Protein 6S6C (pdb70)

Sequence (240 aa):
AGYDLLGDGRPETLWLGIGTLLMLIGTFYFLVRGWGVTDKDAREYYAVTILVPGIASSAAYLSSMFFGIGLTEVTVGGEMMLDDIIYYYARRRRYADDWLFTTPLLLLDLALLAKVDRVTIGTLVVGVDALMIVVTGLIGALSHTAIARYSWWLFSTIICMIIVVLYFLLATSSLRSSAAKERGPEVASSTFNTTLTALLVLLVLWTAYPILWIIIGTEGAGVVGLGIEETLLFMVLDVVTAKKVGFFGFILLRSSRAILGDTEAPE

Solvent-accessible surface area: 10658 Å² total

Secondary structure (DSSP, 8-state):
----TTSSS-TTHHHHHHHHHHHHHHHHHHHHHHHT---HHHHHHHHHHHHHHHHHHHHHHHHHHTTTEEEEEETTEEEEEEHHHHHHHHHHHHHHHHHHHHHHT--HHHHHHHHHHHHHHHHHHHHHHT-SSHHHHHHHHHHHHHHHHHHHHHIIIIIHHHHHTT-HHHHHHHHHHHHHHHHHHHHHHHHHHHSTTTT--S-HHHHHHHHHHHHHIIIIIHHHHHHTSGGGGS------

Foldseek 3Di:
DACPVVPPPDRQLRLLVVLLVLLVVLLVVLVVVLVPDDQPLLNVLSVLQSVLSVLVNVLSVCVSVPHQWAWAAAPPDTFIDRVSLLVSQLRNVLSLLLSLCQLLQDALVLSCLLNVLSNLLSVLQVVLQRDHYQVSNVVSLVVSVVSVVVNLVCLVPVSLVSNVVQDDLSNVLSVVLSVLCVPLVNVVSVLCQCPDSHPNVHYPNVSSNVVSVSSSCNRSVSSVSSSVGPSSSDDGDRND

B-factor: mean 18.41, std 9.53, range [9.75, 64.66]

Structure (mmCIF, N/CA/C/O backbone):
data_6S6C
#
_entry.id   6S6C
#
_cell.length_a   44.669
_cell.length_b   47.357
_cell.length_c   104.193
_cell.angle_alpha   90.000
_cell.angle_beta   90.000
_cell.angle_gamma   90.000
#
_symmetry.space_group_name_H-M   'P 21 21 21'
#
loop_
_entity.id
_entity.type
_entity.pdbx_description
1 polymer Archaerhodopsin-3
2 non-polymer RETINAL
3 non-polymer HEXADECANE
4 non-polymer DODECANE
5 non-polymer nonane
6 non-polymer 'CALCIUM ION'
7 non-polymer 'SODIUM ION'
8 non-polymer 'CHLORIDE ION'
9 water water
#
loop_
_atom_site.group_PDB
_atom_site.id
_atom_site.type_symbol
_atom_site.label_atom_id
_atom_site.label_alt_id
_atom_site.label_comp_id
_atom_site.label_asym_id
_atom_site.label_entity_id
_atom_site.label_seq_id
_atom_site.pdbx_PDB_ins_code
_atom_site.Cartn_x
_atom_site.Cartn_y
_atom_site.Cartn_z
_atom_site.occupancy
_atom_site.B_iso_or_equiv
_atom_site.auth_seq_id
_atom_site.auth_comp_id
_atom_site.auth_asym_id
_atom_site.auth_atom_id
_atom_site.pdbx_PDB_model_num
ATOM 14 N N . ALA A 1 2 ? 5.583 -9.585 -9.485 1.00 15.51 8 ALA A N 1
ATOM 15 C CA . ALA A 1 2 ? 6.560 -10.511 -10.023 1.00 15.37 8 ALA A CA 1
ATOM 16 C C . ALA A 1 2 ? 7.567 -9.739 -10.872 1.00 14.01 8 ALA A C 1
ATOM 17 O O . ALA A 1 2 ? 7.191 -9.028 -11.797 1.00 15.44 8 ALA A O 1
ATOM 24 N N . GLY A 1 3 ? 8.851 -9.932 -10.584 1.00 12.91 9 GLY A N 1
ATOM 25 C CA . GLY A 1 3 ? 9.916 -9.251 -11.287 1.00 13.15 9 GLY A CA 1
ATOM 26 C C . GLY A 1 3 ? 11.129 -9.117 -10.385 1.00 12.48 9 GLY A C 1
ATOM 27 O O . GLY A 1 3 ? 11.352 -9.975 -9.538 1.00 14.88 9 GLY A O 1
ATOM 31 N N . TYR A 1 4 ? 11.874 -8.025 -10.559 1.00 12.30 10 TYR A N 1
ATOM 32 C CA . TYR A 1 4 ? 13.055 -7.763 -9.761 1.00 13.00 10 TYR A CA 1
ATOM 33 C C . TYR A 1 4 ? 13.254 -6.253 -9.683 1.00 12.39 10 TYR A C 1
ATOM 34 O O . TYR A 1 4 ? 13.277 -5.574 -10.716 1.00 13.13 10 TYR A O 1
ATOM 52 N N . ASP A 1 5 ? 13.386 -5.753 -8.445 1.00 12.14 11 ASP A N 1
ATOM 53 C CA . ASP A 1 5 ? 13.470 -4.329 -8.173 1.00 12.26 11 ASP A CA 1
ATOM 54 C C . ASP A 1 5 ? 14.869 -3.811 -8.498 1.00 12.48 11 ASP A C 1
ATOM 55 O O . ASP A 1 5 ? 15.680 -3.569 -7.610 1.00 13.48 11 ASP A O 1
ATOM 64 N N . LEU A 1 6 ? 15.124 -3.596 -9.799 1.00 13.04 12 LEU A N 1
ATOM 65 C CA . LEU A 1 6 ? 16.455 -3.286 -10.305 1.00 14.88 12 LEU A CA 1
ATOM 66 C C . LEU A 1 6 ? 17.059 -2.008 -9.725 1.00 14.52 12 LEU A C 1
ATOM 67 O O . LEU A 1 6 ? 18.269 -1.959 -9.498 1.00 16.70 12 LEU A O 1
ATOM 83 N N . LEU A 1 7 ? 16.248 -0.951 -9.596 1.00 13.57 13 LEU A N 1
ATOM 84 C CA . LEU A 1 7 ? 16.754 0.342 -9.161 1.00 13.68 13 LEU A CA 1
ATOM 85 C C . LEU A 1 7 ? 16.666 0.494 -7.644 1.00 13.90 13 LEU A C 1
ATOM 86 O O . LEU A 1 7 ? 17.019 1.547 -7.126 1.00 16.48 13 LEU A O 1
ATOM 102 N N . GLY A 1 8 ? 16.194 -0.531 -6.938 1.00 13.11 14 GLY A N 1
ATOM 103 C CA . GLY A 1 8 ? 16.144 -0.452 -5.487 1.00 13.85 14 GLY A CA 1
ATOM 104 C C . GLY A 1 8 ? 15.200 0.647 -5.008 1.00 13.22 14 GLY A C 1
ATOM 105 O O . GLY A 1 8 ? 15.486 1.346 -4.029 1.00 14.76 14 GLY A O 1
ATOM 109 N N . ASP A 1 9 ? 14.038 0.748 -5.669 1.00 13.13 15 ASP A N 1
ATOM 110 C CA . ASP A 1 9 ? 13.047 1.756 -5.332 1.00 13.04 15 ASP A CA 1
ATOM 111 C C . ASP A 1 9 ? 11.656 1.146 -5.138 1.00 12.61 15 ASP A C 1
ATOM 112 O O . ASP A 1 9 ? 10.651 1.853 -5.219 1.00 14.54 15 ASP A O 1
ATOM 121 N N . GLY A 1 10 ? 11.601 -0.159 -4.841 1.00 12.25 16 GLY A N 1
ATOM 122 C CA . GLY A 1 10 ? 10.359 -0.833 -4.509 1.00 12.86 16 GLY A CA 1
ATOM 123 C C . GLY A 1 10 ? 9.482 -1.168 -5.715 1.00 11.98 16 GLY A C 1
ATOM 124 O O . GLY A 1 10 ? 8.281 -1.334 -5.548 1.00 13.87 16 GLY A O 1
ATOM 128 N N . ARG A 1 11 ? 10.082 -1.306 -6.910 1.00 11.58 17 ARG A N 1
ATOM 129 C CA . ARG A 1 11 ? 9.330 -1.556 -8.139 1.00 11.76 17 ARG A CA 1
ATOM 130 C C . ARG A 1 11 ? 9.889 -2.754 -8.902 1.00 11.84 17 ARG A C 1
ATOM 131 O O . ARG A 1 11 ? 10.719 -2.599 -9.804 1.00 12.68 17 ARG A O 1
ATOM 152 N N . PRO A 1 12 ? 9.452 -3.988 -8.583 1.00 12.01 18 PRO A N 1
ATOM 153 C CA . PRO A 1 12 ? 9.931 -5.160 -9.311 1.00 12.82 18 PRO A CA 1
ATOM 154 C C . PRO A 1 12 ? 9.641 -5.116 -10.813 1.00 11.93 18 PRO A C 1
ATOM 155 O O . PRO A 1 12 ? 10.310 -5.798 -11.587 1.00 12.49 18 PRO A O 1
ATOM 166 N N . GLU A 1 13 ? 8.644 -4.324 -11.221 1.00 11.52 19 GLU A N 1
ATOM 167 C CA . GLU A 1 13 ? 8.322 -4.242 -12.637 1.00 11.50 19 GLU A CA 1
ATOM 168 C C . GLU A 1 13 ? 9.410 -3.533 -13.445 1.00 11.19 19 GLU A C 1
ATOM 169 O O . GLU A 1 13 ? 9.377 -3.595 -14.677 1.00 11.72 19 GLU A O 1
ATOM 181 N N . THR A 1 14 ? 10.386 -2.875 -12.820 1.00 11.16 20 THR A N 1
ATOM 182 C CA . THR A 1 14 ? 11.426 -2.231 -13.608 1.00 11.48 20 THR A CA 1
ATOM 183 C C . THR A 1 14 ? 12.299 -3.239 -14.344 1.00 11.68 20 THR A C 1
ATOM 184 O O . THR A 1 14 ? 12.910 -2.873 -15.351 1.00 11.70 20 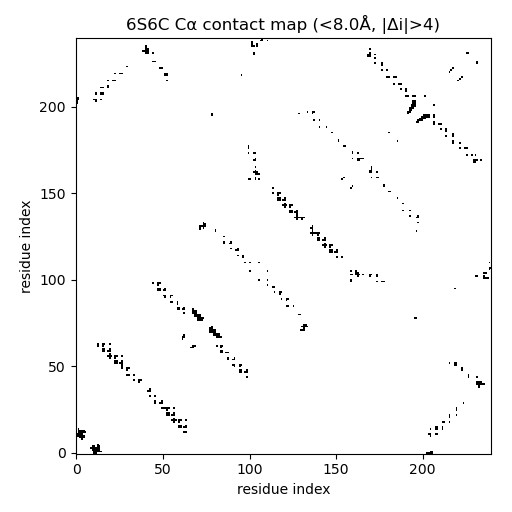THR A O 1
ATOM 195 N N . LEU A 1 15 ? 12.341 -4.497 -13.896 1.00 11.40 21 LEU A N 1
ATOM 196 C CA . LEU A 1 15 ? 13.014 -5.520 -14.688 1.00 12.06 21 LEU A CA 1
ATOM 197 C C . LEU A 1 15 ? 12.440 -5.533 -16.107 1.00 11.02 21 LEU A C 1
ATOM 198 O O . LEU A 1 15 ? 13.180 -5.543 -17.101 1.00 11.72 21 LEU A O 1
ATOM 214 N N . TRP A 1 16 ? 11.110 -5.569 -16.177 1.00 10.37 22 TRP A N 1
ATOM 215 C CA . TRP A 1 16 ? 10.427 -5.672 -17.460 1.00 10.91 22 TRP A CA 1
ATOM 216 C C . TRP A 1 16 ? 10.527 -4.359 -18.229 1.00 10.61 22 TRP A C 1
ATOM 217 O O . TRP A 1 16 ? 10.658 -4.377 -19.456 1.00 11.15 22 TRP A O 1
ATOM 238 N N . LEU A 1 17 ? 10.412 -3.225 -17.534 1.00 10.92 23 LEU A N 1
ATOM 239 C CA . LEU A 1 17 ? 10.517 -1.935 -18.199 1.00 10.82 23 LEU A CA 1
ATOM 240 C C . LEU A 1 17 ? 11.920 -1.747 -18.762 1.00 11.37 23 LEU A C 1
ATOM 241 O O . LEU A 1 17 ? 12.066 -1.154 -19.831 1.00 11.64 23 LEU A O 1
ATOM 257 N N . GLY A 1 18 ? 12.943 -2.236 -18.055 1.00 11.19 24 GLY A N 1
ATOM 258 C CA . GLY A 1 18 ? 14.313 -2.125 -18.515 1.00 11.85 24 GLY A CA 1
ATOM 259 C C . GLY A 1 18 ? 14.551 -2.983 -19.757 1.00 11.48 24 GLY A C 1
ATOM 260 O O . GLY A 1 18 ? 15.146 -2.523 -20.736 1.00 12.57 24 GLY A O 1
ATOM 264 N N . ILE A 1 19 ? 14.071 -4.231 -19.715 1.00 11.71 25 ILE A N 1
ATOM 265 C CA . ILE A 1 19 ? 14.179 -5.102 -20.877 1.00 11.75 25 ILE A CA 1
ATOM 266 C C . ILE A 1 19 ? 13.440 -4.468 -22.054 1.00 11.63 25 ILE A C 1
ATOM 267 O O . ILE A 1 19 ? 13.961 -4.442 -23.171 1.00 12.23 25 ILE A O 1
ATOM 283 N N . GLY A 1 20 ? 12.247 -3.934 -21.806 1.00 11.02 26 GLY A N 1
ATOM 284 C CA . GLY A 1 20 ? 11.489 -3.296 -22.870 1.00 11.03 26 GLY A CA 1
ATOM 285 C C . GLY A 1 20 ? 12.245 -2.121 -23.475 1.00 10.37 26 GLY A C 1
ATOM 286 O O . GLY A 1 20 ? 12.279 -1.963 -24.698 1.00 11.76 26 GLY A O 1
ATOM 290 N N . THR A 1 21 ? 12.872 -1.304 -22.624 1.00 10.78 27 THR A N 1
ATOM 291 C CA . THR A 1 21 ? 13.630 -0.155 -23.101 1.00 11.21 27 THR A CA 1
ATOM 292 C C . THR A 1 21 ? 14.713 -0.630 -24.066 1.00 11.62 27 THR A C 1
ATOM 293 O O . THR A 1 21 ? 14.870 -0.082 -25.163 1.00 11.62 27 THR A O 1
ATOM 304 N N . LEU A 1 22 ? 15.469 -1.650 -23.653 1.00 12.16 28 LEU A N 1
ATOM 305 C CA . LEU A 1 22 ? 16.573 -2.132 -24.472 1.00 13.21 28 LEU A CA 1
ATOM 306 C C . LEU A 1 22 ? 16.063 -2.674 -25.807 1.00 11.98 28 LEU A C 1
ATOM 307 O O . LEU A 1 22 ? 16.658 -2.400 -26.857 1.00 12.94 28 LEU A O 1
ATOM 323 N N . LEU A 1 23 ? 14.970 -3.436 -25.794 1.00 11.51 29 LEU A N 1
ATOM 324 C CA . LEU A 1 23 ? 14.482 -4.019 -27.037 1.00 12.01 29 LEU A CA 1
ATOM 325 C C . LEU A 1 23 ? 13.942 -2.936 -27.968 1.00 12.32 29 LEU A C 1
ATOM 326 O O . LEU A 1 23 ? 14.138 -3.009 -29.184 1.00 12.70 29 LEU A O 1
ATOM 342 N N . MET A 1 24 ? 13.229 -1.952 -27.417 1.00 11.77 30 MET A N 1
ATOM 343 C CA . MET A 1 24 ? 12.741 -0.862 -28.248 1.00 11.37 30 MET A CA 1
ATOM 344 C C . MET A 1 24 ? 13.908 -0.090 -28.861 1.00 11.99 30 MET A C 1
ATOM 345 O O . MET A 1 24 ? 13.836 0.296 -30.034 1.00 12.53 30 MET A O 1
ATOM 359 N N . LEU A 1 25 ? 14.977 0.140 -28.095 1.00 11.96 31 LEU A N 1
ATOM 360 C CA . LEU A 1 25 ? 16.121 0.871 -28.615 1.00 12.87 31 LEU A CA 1
ATOM 361 C C . LEU A 1 25 ? 16.806 0.071 -29.718 1.00 13.10 31 LEU A C 1
ATOM 362 O O . LEU A 1 25 ? 17.166 0.638 -30.748 1.00 13.83 31 LEU A O 1
ATOM 378 N N . ILE A 1 26 ? 17.003 -1.232 -29.499 1.00 12.85 32 ILE A N 1
ATOM 379 C CA . ILE A 1 26 ? 17.653 -2.060 -30.507 1.00 13.80 32 ILE A CA 1
ATOM 380 C C . ILE A 1 26 ? 16.822 -2.040 -31.792 1.00 12.88 32 ILE A C 1
ATOM 381 O O . ILE A 1 26 ? 17.360 -1.897 -32.892 1.00 13.87 32 ILE A O 1
ATOM 397 N N . GLY A 1 27 ? 15.502 -2.166 -31.659 1.00 12.74 33 GLY A N 1
ATOM 398 C CA . GLY A 1 27 ? 14.636 -2.156 -32.827 1.00 12.84 33 GLY A CA 1
ATOM 399 C C . GLY A 1 27 ? 14.703 -0.824 -33.571 1.00 12.36 33 GLY A C 1
ATOM 400 O O . GLY A 1 27 ? 14.765 -0.811 -34.801 1.00 13.32 33 GLY A O 1
ATOM 404 N N . THR A 1 28 ? 14.670 0.286 -32.822 1.00 12.17 34 THR A N 1
ATOM 405 C CA . THR A 1 28 ? 14.751 1.613 -33.407 1.00 13.00 34 THR A CA 1
ATOM 406 C C . THR A 1 28 ? 16.050 1.745 -34.197 1.00 13.83 34 THR A C 1
ATOM 407 O O . THR A 1 28 ? 16.053 2.197 -35.348 1.00 14.16 34 THR A O 1
ATOM 418 N N . PHE A 1 29 ? 17.174 1.363 -33.587 1.00 14.21 35 PHE A N 1
ATOM 419 C CA . PHE A 1 29 ? 18.462 1.524 -34.243 1.00 16.05 35 PHE A CA 1
ATOM 420 C C . PHE A 1 29 ? 18.563 0.605 -35.463 1.00 15.01 35 PHE A C 1
ATOM 421 O O . PHE A 1 29 ? 19.128 0.998 -36.487 1.00 15.26 35 PHE A O 1
ATOM 438 N N . TYR A 1 30 ? 18.013 -0.609 -35.373 1.00 14.14 36 TYR A N 1
ATOM 439 C CA . TYR A 1 30 ? 18.016 -1.512 -36.515 1.00 15.12 36 TYR A CA 1
ATOM 440 C C . TYR A 1 30 ? 17.278 -0.885 -37.701 1.00 14.75 36 TYR A C 1
ATOM 441 O O . TYR A 1 30 ? 17.786 -0.857 -38.825 1.00 15.70 36 TYR A O 1
ATOM 459 N N . PHE A 1 31 ? 16.074 -0.362 -37.462 1.00 13.45 37 PHE A N 1
ATOM 460 C CA . PHE A 1 31 ? 15.307 0.253 -38.530 1.00 13.80 37 PHE A CA 1
ATOM 461 C C . PHE A 1 31 ? 16.013 1.501 -39.058 1.00 14.37 37 PHE A C 1
ATOM 462 O O . PHE A 1 31 ? 15.991 1.758 -40.259 1.00 15.16 37 PHE A O 1
ATOM 479 N N . LEU A 1 32 ? 16.626 2.293 -38.172 1.00 14.58 38 LEU A N 1
ATOM 480 C CA . LEU A 1 32 ? 17.309 3.511 -38.570 1.00 17.75 38 LEU A CA 1
ATOM 481 C C . LEU A 1 32 ? 18.461 3.171 -39.517 1.00 19.04 38 LEU A C 1
ATOM 482 O O . LEU A 1 32 ? 18.593 3.792 -40.576 1.00 20.86 38 LEU A O 1
ATOM 498 N N . VAL A 1 33 ? 19.276 2.175 -39.149 0.88 18.27 39 VAL A N 1
ATOM 499 C CA . VAL A 1 33 ? 20.432 1.799 -39.947 0.88 20.95 39 VAL A CA 1
ATOM 500 C C . VAL A 1 33 ? 19.977 1.189 -41.274 0.88 20.94 39 VAL A C 1
ATOM 501 O O . VAL A 1 33 ? 20.535 1.502 -42.331 0.88 23.65 39 VAL A O 1
ATOM 514 N N . ARG A 1 34 ? 18.954 0.329 -41.237 1.00 19.98 40 ARG A N 1
ATOM 515 C CA . ARG A 1 34 ? 18.395 -0.225 -42.466 1.00 20.62 40 ARG A CA 1
ATOM 516 C C . ARG A 1 34 ? 17.860 0.890 -43.372 1.00 20.80 40 ARG A C 1
ATOM 517 O O . ARG A 1 34 ? 18.032 0.843 -44.592 1.00 23.39 40 ARG A O 1
ATOM 538 N N . GLY A 1 35 ? 17.225 1.905 -42.778 1.00 19.18 41 GLY A N 1
ATOM 539 C CA . GLY A 1 35 ? 16.621 2.997 -43.526 1.00 20.31 41 GLY A CA 1
ATOM 540 C C . GLY A 1 35 ? 17.639 3.880 -44.247 1.00 21.46 41 GLY A C 1
ATOM 541 O O . GLY A 1 35 ? 17.309 4.499 -45.253 1.00 22.24 41 GLY A O 1
ATOM 545 N N . TRP A 1 36 ? 18.868 3.964 -43.729 0.73 20.63 42 TRP A N 1
ATOM 546 C CA . TRP A 1 36 ? 19.861 4.855 -44.306 0.73 22.84 42 TRP A CA 1
ATOM 547 C C . TRP A 1 36 ? 20.155 4.482 -45.758 0.73 22.96 42 TRP A C 1
ATOM 548 O O . TRP A 1 36 ? 20.507 5.353 -46.540 0.73 29.08 42 TRP A O 1
ATOM 569 N N . GLY A 1 37 ? 20.013 3.199 -46.111 1.00 26.58 43 GLY A N 1
ATOM 570 C CA . GLY A 1 37 ? 20.290 2.740 -47.462 1.00 29.69 43 GLY A CA 1
ATOM 571 C C . GLY A 1 37 ? 19.052 2.676 -48.358 1.00 30.07 43 GLY A C 1
ATOM 572 O O . GLY A 1 37 ? 19.102 2.047 -49.415 1.00 37.81 43 GLY A O 1
ATOM 576 N N . VAL A 1 38 ? 17.958 3.337 -47.953 1.00 25.59 44 VAL A N 1
ATOM 577 C CA . VAL A 1 38 ? 16.708 3.309 -48.702 1.00 25.49 44 VAL A CA 1
ATOM 578 C C . VAL A 1 38 ? 16.554 4.624 -49.465 1.00 25.01 44 VAL A C 1
ATOM 579 O O . VAL A 1 38 ? 16.711 5.698 -48.889 1.00 27.17 44 VAL A O 1
ATOM 592 N N . THR A 1 39 ? 16.218 4.525 -50.760 1.00 23.87 45 THR A N 1
ATOM 593 C CA . THR A 1 39 ? 16.122 5.693 -51.627 1.00 23.74 45 THR A CA 1
ATOM 594 C C . THR A 1 39 ? 14.696 5.899 -52.141 1.00 18.79 45 THR A C 1
ATOM 595 O O . THR A 1 39 ? 14.275 7.037 -52.335 1.00 23.83 45 THR A O 1
ATOM 606 N N . ASP A 1 40 ? 13.953 4.807 -52.350 1.00 16.69 46 ASP A N 1
ATOM 607 C CA . ASP A 1 40 ? 12.617 4.886 -52.916 1.00 14.67 46 ASP A CA 1
ATOM 608 C C . ASP A 1 40 ? 11.750 5.815 -52.072 1.00 13.75 46 ASP A C 1
ATOM 609 O O . ASP A 1 40 ? 11.718 5.687 -50.846 0.79 12.91 46 ASP A O 1
ATOM 618 N N . LYS A 1 41 ? 11.024 6.728 -52.708 1.00 14.94 47 LYS A N 1
ATOM 619 C CA . LYS A 1 41 ? 10.277 7.739 -51.980 1.00 15.84 47 LYS A CA 1
ATOM 620 C C . LYS A 1 41 ? 9.213 7.096 -51.091 1.00 14.70 47 LYS A C 1
ATOM 621 O O . LYS A 1 41 ? 9.021 7.512 -49.943 1.00 15.63 47 LYS A O 1
ATOM 630 N N . ASP A 1 42 ? 8.544 6.059 -51.588 1.00 13.83 48 ASP A N 1
ATOM 631 C CA . ASP A 1 42 ? 7.523 5.385 -50.794 1.00 12.97 48 ASP A CA 1
ATOM 632 C C . ASP A 1 42 ? 8.166 4.648 -49.624 1.00 12.34 48 ASP A C 1
ATOM 633 O O . ASP A 1 42 ? 7.694 4.735 -48.491 1.00 13.36 48 ASP A O 1
ATOM 642 N N . ALA A 1 43 ? 9.237 3.903 -49.892 1.00 12.24 49 ALA A N 1
ATOM 643 C CA . ALA A 1 43 ? 9.862 3.129 -48.836 1.00 12.42 49 ALA A CA 1
ATOM 644 C C . ALA A 1 43 ? 10.361 4.064 -47.735 1.00 11.90 49 ALA A C 1
ATOM 645 O O . ALA A 1 43 ? 10.292 3.731 -46.544 1.00 12.79 49 ALA A O 1
ATOM 652 N N . ARG A 1 44 ? 10.831 5.261 -48.111 1.00 12.91 50 ARG A N 1
ATOM 653 C CA . ARG A 1 44 ? 11.327 6.213 -47.129 1.00 14.64 50 ARG A CA 1
ATOM 654 C C . ARG A 1 44 ? 10.190 6.664 -46.215 1.00 13.58 50 ARG A C 1
ATOM 655 O O . ARG A 1 44 ? 10.427 6.895 -45.027 1.00 13.78 50 ARG A O 1
ATOM 667 N N . GLU A 1 45 ? 8.972 6.811 -46.756 1.00 13.77 51 GLU A N 1
ATOM 668 C CA . GLU A 1 45 ? 7.808 7.161 -45.954 1.00 15.45 51 GLU A CA 1
ATOM 669 C C . GLU A 1 45 ? 7.518 6.056 -44.936 1.00 12.44 51 GLU A C 1
ATOM 670 O O . GLU A 1 45 ? 7.323 6.339 -43.752 1.00 13.39 51 GLU A O 1
ATOM 682 N N . TYR A 1 46 ? 7.499 4.787 -45.364 1.00 11.64 52 TYR A N 1
ATOM 683 C CA . TYR A 1 46 ? 7.257 3.713 -44.412 1.00 11.04 52 TYR A CA 1
ATOM 684 C C . TYR A 1 46 ? 8.352 3.658 -43.353 1.00 11.26 52 TYR A C 1
ATOM 685 O O . TYR A 1 46 ? 8.063 3.433 -42.171 1.00 11.99 52 TYR A O 1
ATOM 703 N N . TYR A 1 47 ? 9.614 3.833 -43.747 1.00 11.27 53 TYR A N 1
ATOM 704 C CA . TYR A 1 47 ? 10.689 3.811 -42.763 1.00 11.58 53 TYR A CA 1
ATOM 705 C C . TYR A 1 47 ? 10.502 4.942 -41.758 1.00 11.64 53 TYR A C 1
ATOM 706 O O . TYR A 1 47 ? 10.704 4.729 -40.553 1.00 13.13 53 TYR A O 1
ATOM 724 N N . ALA A 1 48 ? 10.166 6.145 -42.235 1.00 12.34 54 ALA A N 1
ATOM 725 C CA . ALA A 1 48 ? 10.066 7.285 -41.337 1.00 13.44 54 ALA A CA 1
ATOM 726 C C . ALA A 1 48 ? 8.965 7.050 -40.307 1.00 13.25 54 ALA A C 1
ATOM 727 O O . ALA A 1 48 ? 9.154 7.300 -39.114 1.00 15.65 54 ALA A O 1
ATOM 734 N N . VAL A 1 49 ? 7.799 6.599 -40.774 1.00 12.40 55 VAL A N 1
ATOM 735 C CA . VAL A 1 49 ? 6.683 6.334 -39.878 1.00 13.43 55 VAL A CA 1
ATOM 736 C C . VAL A 1 49 ? 7.085 5.249 -38.880 1.00 12.28 55 VAL A C 1
ATOM 737 O O . VAL A 1 49 ? 6.823 5.350 -37.669 1.00 14.23 55 VAL A O 1
ATOM 741 N N . THR A 1 50 ? 7.722 4.193 -39.385 1.00 12.45 56 THR A N 1
ATOM 742 C CA . THR A 1 50 ? 7.909 2.978 -38.618 1.00 12.24 56 THR A CA 1
ATOM 743 C C . THR A 1 50 ? 9.048 3.122 -37.611 1.00 12.46 56 THR A C 1
ATOM 744 O O . THR A 1 50 ? 8.911 2.630 -36.492 1.00 14.33 56 THR A O 1
ATOM 755 N N . ILE A 1 51 ? 10.119 3.849 -37.948 1.00 12.03 57 ILE A N 1
ATOM 756 C CA . ILE A 1 51 ? 11.204 4.091 -37.002 1.00 12.49 57 ILE A CA 1
ATOM 757 C C . ILE A 1 51 ? 10.659 4.781 -35.749 1.00 12.47 57 ILE A C 1
ATOM 758 O O . ILE A 1 51 ? 11.107 4.503 -34.624 1.00 12.48 57 ILE A O 1
ATOM 774 N N . LEU A 1 52 ? 9.702 5.698 -35.952 1.00 11.69 58 LEU A N 1
ATOM 775 C CA . LEU A 1 52 ? 9.158 6.473 -34.844 1.00 12.54 58 LEU A CA 1
ATOM 776 C C . LEU A 1 52 ? 8.364 5.614 -33.867 1.00 11.83 58 LEU A C 1
ATOM 777 O O . LEU A 1 52 ? 8.148 6.030 -32.727 1.00 12.73 58 LEU A O 1
ATOM 793 N N . VAL A 1 53 ? 7.898 4.443 -34.291 1.00 11.47 59 VAL A N 1
ATOM 794 C CA . VAL A 1 53 ? 7.053 3.636 -33.430 1.00 11.91 59 VAL A CA 1
ATOM 795 C C . VAL A 1 53 ? 7.874 3.090 -32.259 1.00 11.49 59 VAL A C 1
ATOM 796 O O . VAL A 1 53 ? 7.606 3.460 -31.099 1.00 11.82 59 VAL A O 1
ATOM 809 N N . PRO A 1 54 ? 8.917 2.250 -32.461 1.00 11.62 60 PRO A N 1
ATOM 810 C CA . PRO A 1 54 ? 9.772 1.890 -31.330 1.00 11.59 60 PRO A CA 1
ATOM 811 C C . PRO A 1 54 ? 10.616 3.060 -30.824 1.00 11.67 60 PRO A C 1
ATOM 812 O O . PRO A 1 54 ? 11.036 3.034 -29.673 1.00 12.17 60 PRO A O 1
ATOM 823 N N . GLY A 1 55 ? 10.803 4.113 -31.620 1.00 11.75 61 GLY A N 1
ATOM 824 C CA . GLY A 1 55 ? 11.560 5.272 -31.169 1.00 12.23 61 GLY A CA 1
ATOM 825 C C . GLY A 1 55 ? 10.849 5.998 -30.032 1.00 12.15 61 GLY A C 1
ATOM 826 O O . GLY A 1 55 ? 11.431 6.262 -28.981 1.00 12.44 61 GLY A O 1
ATOM 830 N N . ILE A 1 56 ? 9.573 6.301 -30.244 1.00 11.79 62 ILE A N 1
ATOM 831 C CA . ILE A 1 56 ? 8.765 6.931 -29.213 1.00 10.74 62 ILE A CA 1
ATOM 832 C C . ILE A 1 56 ? 8.581 5.969 -28.040 1.00 10.50 62 ILE A C 1
ATOM 833 O O . ILE A 1 56 ? 8.663 6.383 -26.871 1.00 11.80 62 ILE A O 1
ATOM 849 N N . ALA A 1 57 ? 8.358 4.679 -28.328 1.00 10.67 63 ALA A N 1
ATOM 850 C CA . ALA A 1 57 ? 8.231 3.710 -27.246 1.00 10.85 63 ALA A CA 1
ATOM 851 C C . ALA A 1 57 ? 9.510 3.634 -26.422 1.00 10.67 63 ALA A C 1
ATOM 852 O O . ALA A 1 57 ? 9.430 3.394 -25.213 1.00 11.33 63 ALA A O 1
ATOM 859 N N . SER A 1 58 ? 10.683 3.822 -27.037 1.00 11.71 64 SER A N 1
ATOM 860 C CA A SER A 1 58 ? 11.923 3.788 -26.280 0.15 11.86 64 SER A CA 1
ATOM 861 C CA B SER A 1 58 ? 11.942 3.822 -26.308 0.85 11.84 64 SER A CA 1
ATOM 862 C C . SER A 1 58 ? 11.921 4.908 -25.242 1.00 11.46 64 SER A C 1
ATOM 863 O O . SER A 1 58 ? 12.327 4.693 -24.096 1.00 12.20 64 SER A O 1
ATOM 877 N N . ALA A 1 59 ? 11.482 6.102 -25.651 1.00 11.82 65 ALA A N 1
ATOM 878 C CA . ALA A 1 59 ? 11.408 7.230 -24.741 1.00 12.10 65 ALA A CA 1
ATOM 879 C C . ALA A 1 59 ? 10.425 6.926 -23.613 1.00 11.08 65 ALA A C 1
ATOM 880 O O . ALA A 1 59 ? 10.701 7.213 -22.445 1.00 11.43 65 ALA A O 1
ATOM 887 N N . ALA A 1 60 ? 9.263 6.373 -23.959 1.00 10.26 66 ALA A N 1
ATOM 888 C CA . ALA A 1 60 ? 8.249 6.058 -22.963 1.00 10.68 66 ALA A CA 1
ATOM 889 C C . ALA A 1 60 ? 8.766 5.009 -21.978 1.00 9.96 66 ALA A C 1
ATOM 890 O O . ALA A 1 60 ? 8.600 5.153 -20.751 1.00 10.77 66 ALA A O 1
ATOM 897 N N . TYR A 1 61 ? 9.375 3.936 -22.494 1.00 9.97 67 TYR A N 1
ATOM 898 C CA . TYR A 1 61 ? 9.889 2.878 -21.642 1.00 9.77 67 TYR A CA 1
ATOM 899 C C . TYR A 1 61 ? 11.022 3.387 -20.753 1.00 10.30 67 TYR A C 1
ATOM 900 O O . TYR A 1 61 ? 11.075 3.030 -19.562 1.00 10.91 67 TYR A O 1
ATOM 918 N N . LEU A 1 62 ? 11.891 4.255 -21.279 1.00 10.75 68 LEU A N 1
ATOM 919 C CA . LEU A 1 62 ? 12.961 4.793 -20.450 1.00 12.41 68 LEU A CA 1
ATOM 920 C C . LEU A 1 62 ? 12.361 5.630 -19.319 1.00 11.99 68 LEU A C 1
ATOM 921 O O . LEU A 1 62 ? 12.776 5.539 -18.160 1.00 12.24 68 LEU A O 1
ATOM 937 N N . SER A 1 63 ? 11.343 6.433 -19.634 1.00 11.47 69 SER A N 1
ATOM 938 C CA A SER A 1 63 ? 10.765 7.255 -18.593 0.45 11.98 69 SER A CA 1
ATOM 939 C CA B SER A 1 63 ? 10.620 7.251 -18.664 0.55 11.87 69 SER A CA 1
ATOM 940 C C . SER A 1 63 ? 10.081 6.366 -17.541 1.00 10.99 69 SER A C 1
ATOM 941 O O . SER A 1 63 ? 10.253 6.600 -16.331 1.00 12.01 69 SER A O 1
ATOM 955 N N . MET A 1 64 ? 9.383 5.305 -17.955 1.00 10.81 70 MET A N 1
ATOM 956 C CA . MET A 1 64 ? 8.739 4.413 -16.998 1.00 11.23 70 MET A CA 1
ATOM 957 C C . MET A 1 64 ? 9.789 3.706 -16.144 1.00 10.92 70 MET A C 1
ATOM 958 O O . MET A 1 64 ? 9.638 3.613 -14.914 1.00 11.62 70 MET A O 1
ATOM 972 N N . PHE A 1 65 ? 10.868 3.245 -16.782 1.00 10.95 71 PHE A N 1
ATOM 973 C CA . PHE A 1 65 ? 11.952 2.581 -16.074 1.00 10.91 71 PHE A CA 1
ATOM 974 C C . PHE A 1 65 ? 12.442 3.451 -14.919 1.00 11.15 71 PHE A C 1
ATOM 975 O O . PHE A 1 65 ? 12.597 2.972 -13.796 1.00 12.00 71 PHE A O 1
ATOM 992 N N . PHE A 1 66 ? 12.657 4.743 -15.180 1.00 12.19 72 PHE A N 1
ATOM 993 C CA . PHE A 1 66 ? 13.183 5.653 -14.170 1.00 13.43 72 PHE A CA 1
ATOM 994 C C . PHE A 1 66 ? 12.099 6.200 -13.244 1.00 13.93 72 PHE A C 1
ATOM 995 O O . PHE A 1 66 ? 12.414 6.918 -12.293 1.00 17.30 72 PHE A O 1
ATOM 1012 N N . GLY A 1 67 ? 10.840 5.841 -13.466 1.00 12.86 73 GLY A N 1
ATOM 1013 C CA . GLY A 1 67 ? 9.766 6.224 -12.566 1.00 14.00 73 GLY A CA 1
ATOM 1014 C C . GLY A 1 67 ? 9.205 7.618 -12.842 1.00 15.31 73 GLY A C 1
ATOM 1015 O O . GLY A 1 67 ? 8.445 8.153 -12.033 1.00 18.15 73 GLY A O 1
ATOM 1019 N N . ILE A 1 68 ? 9.558 8.194 -13.990 1.00 13.72 74 ILE A N 1
ATOM 1020 C CA . ILE A 1 68 ? 9.010 9.480 -14.387 1.00 14.61 74 ILE A CA 1
ATOM 1021 C C . ILE A 1 68 ? 7.595 9.235 -14.892 1.00 16.48 74 ILE A C 1
ATOM 1022 O O . ILE A 1 68 ? 7.376 8.379 -15.752 1.00 20.10 74 ILE A O 1
ATOM 1038 N N . GLY A 1 69 ? 6.637 10.005 -14.386 1.00 13.94 75 GLY A N 1
ATOM 1039 C CA . GLY A 1 69 ? 5.269 9.871 -14.858 1.00 13.51 75 GLY A CA 1
ATOM 1040 C C . GLY A 1 69 ? 4.514 8.734 -14.177 1.00 12.35 75 GLY A C 1
ATOM 1041 O O . GLY A 1 69 ? 3.473 8.311 -14.645 1.00 13.64 75 GLY A O 1
ATOM 1045 N N . LEU A 1 70 ? 5.008 8.273 -13.021 1.00 13.72 76 LEU A N 1
ATOM 1046 C CA . LEU A 1 70 ? 4.346 7.219 -12.272 1.00 14.14 76 LEU A CA 1
ATOM 1047 C C . LEU A 1 70 ? 3.572 7.855 -11.133 1.00 14.66 76 LEU A C 1
ATOM 1048 O O . LEU A 1 70 ? 4.125 8.644 -10.373 1.00 17.07 76 LEU A O 1
ATOM 1064 N N . THR A 1 71 ? 2.298 7.506 -11.027 1.00 14.21 77 THR A N 1
ATOM 1065 C CA . THR A 1 71 ? 1.533 7.937 -9.875 1.00 16.61 77 THR A CA 1
ATOM 1066 C C . THR A 1 71 ? 0.592 6.824 -9.444 1.00 15.52 77 THR A C 1
ATOM 1067 O O . THR A 1 71 ? 0.622 5.715 -9.960 1.00 16.62 77 THR A O 1
ATOM 1078 N N . GLU A 1 72 ? -0.183 7.132 -8.408 1.00 18.61 78 GLU A N 1
ATOM 1079 C CA . GLU A 1 72 ? -1.109 6.183 -7.826 1.00 20.70 78 GLU A CA 1
ATOM 1080 C C . GLU A 1 72 ? -2.521 6.744 -7.945 1.00 19.74 78 GLU A C 1
ATOM 1081 O O . GLU A 1 72 ? -2.721 7.960 -7.912 1.00 23.60 78 GLU A O 1
ATOM 1090 N N . VAL A 1 73 ? -3.487 5.836 -8.103 1.00 17.97 79 VAL A N 1
ATOM 1091 C CA . VAL A 1 73 ? -4.892 6.181 -8.201 1.00 19.38 79 VAL A CA 1
ATOM 1092 C C . VAL A 1 73 ? -5.617 5.485 -7.055 1.00 18.58 79 VAL A C 1
ATOM 1093 O O . VAL A 1 73 ? -5.537 4.267 -6.925 0.71 16.00 79 VAL A O 1
ATOM 1106 N N . THR A 1 74 ? -6.332 6.272 -6.245 1.00 20.56 80 THR A N 1
ATOM 1107 C CA . THR A 1 74 ? -7.092 5.745 -5.124 1.00 21.31 80 THR A CA 1
ATOM 1108 C C . THR A 1 74 ? -8.376 5.097 -5.642 1.00 21.08 80 THR A C 1
ATOM 1109 O O . THR A 1 74 ? -9.157 5.738 -6.343 0.58 18.13 80 THR A O 1
ATOM 1120 N N . VAL A 1 75 ? -8.559 3.814 -5.304 1.00 20.30 81 VAL A N 1
ATOM 1121 C CA . VAL A 1 75 ? -9.789 3.092 -5.589 1.00 20.62 81 VAL A CA 1
ATOM 1122 C C . VAL A 1 75 ? -10.192 2.367 -4.310 1.00 20.37 81 VAL A C 1
ATOM 1123 O O . VAL A 1 75 ? -9.664 1.300 -3.999 0.67 19.75 81 VAL A O 1
ATOM 1136 N N . GLY A 1 76 ? -11.115 2.969 -3.562 1.00 22.71 82 GLY A N 1
ATOM 1137 C CA . GLY A 1 76 ? -11.411 2.486 -2.228 1.00 25.42 82 GLY A CA 1
ATOM 1138 C C . GLY A 1 76 ? -10.145 2.454 -1.379 1.00 29.27 82 GLY A C 1
ATOM 1139 O O . GLY A 1 76 ? -9.451 3.464 -1.274 1.00 30.28 82 GLY A O 1
ATOM 1143 N N . GLY A 1 77 ? -9.841 1.283 -0.807 1.00 30.40 83 GLY A N 1
ATOM 1144 C CA . GLY A 1 77 ? -8.664 1.118 0.029 1.00 31.72 83 GLY A CA 1
ATOM 1145 C C . GLY A 1 77 ? -7.391 0.819 -0.762 1.00 31.63 83 GLY A C 1
ATOM 1146 O O . GLY A 1 77 ? -6.319 0.697 -0.174 1.00 38.84 83 GLY A O 1
ATOM 1150 N N . GLU A 1 78 ? -7.508 0.693 -2.088 1.00 28.53 84 GLU A N 1
ATOM 1151 C CA . GLU A 1 78 ? -6.378 0.330 -2.929 1.00 27.80 84 GLU A CA 1
ATOM 1152 C C . GLU A 1 78 ? -5.778 1.591 -3.545 1.00 24.61 84 GLU A C 1
ATOM 1153 O O . GLU A 1 78 ? -6.485 2.583 -3.735 1.00 26.03 84 GLU A O 1
ATOM 1159 N N . MET A 1 79 ? -4.465 1.534 -3.818 1.00 24.23 85 MET A N 1
ATOM 1160 C CA A MET A 1 79 ? -3.755 2.570 -4.554 0.34 24.43 85 MET A CA 1
ATOM 1161 C CA B MET A 1 79 ? -3.778 2.572 -4.570 0.66 25.28 85 MET A CA 1
ATOM 1162 C C . MET A 1 79 ? -3.085 1.923 -5.765 1.00 22.84 85 MET A C 1
ATOM 1163 O O . MET A 1 79 ? -2.064 1.257 -5.623 1.00 30.53 85 MET A O 1
ATOM 1189 N N . LEU A 1 80 ? -3.681 2.106 -6.945 1.00 19.76 86 LEU A N 1
ATOM 1190 C CA . LEU A 1 80 ? -3.243 1.445 -8.164 1.00 18.25 86 LEU A CA 1
ATOM 1191 C C . LEU A 1 80 ? -2.204 2.308 -8.874 1.00 18.62 86 LEU A C 1
ATOM 1192 O O . LEU A 1 80 ? -2.389 3.507 -9.011 1.00 22.74 86 LEU A O 1
ATOM 1208 N N A ASP A 1 81 ? -1.114 1.654 -9.287 0.55 17.48 87 ASP A N 1
ATOM 1209 N N B ASP A 1 81 ? -1.151 1.692 -9.405 0.45 18.25 87 ASP A N 1
ATOM 1210 C CA A ASP A 1 81 ? 0.008 2.298 -9.945 0.55 17.74 87 ASP A CA 1
ATOM 1211 C CA B ASP A 1 81 ? -0.156 2.427 -10.170 0.45 18.29 87 ASP A CA 1
ATOM 1212 C C A ASP A 1 81 ? -0.279 2.469 -11.433 0.55 17.53 87 ASP A C 1
ATOM 1213 C C B ASP A 1 81 ? -0.737 2.845 -11.522 0.45 17.40 87 ASP A C 1
ATOM 1214 O O A ASP A 1 81 ? -0.532 1.498 -12.140 0.55 20.19 87 ASP A O 1
ATOM 1215 O O B ASP A 1 81 ? -1.509 2.100 -12.120 0.45 15.69 87 ASP A O 1
ATOM 1232 N N A ILE A 1 82 ? -0.211 3.730 -11.889 0.50 15.11 88 ILE A N 1
ATOM 1233 N N B ILE A 1 82 ? -0.385 4.052 -11.986 0.50 15.96 88 ILE A N 1
ATOM 1234 C CA A ILE A 1 82 ? -0.423 4.088 -13.284 0.50 14.88 88 ILE A CA 1
ATOM 1235 C CA B ILE A 1 82 ? -0.558 4.398 -13.386 0.50 15.14 88 ILE A CA 1
ATOM 1236 C C A ILE A 1 82 ? 0.796 4.841 -13.810 0.50 13.58 88 ILE A C 1
ATOM 1237 C C B ILE A 1 82 ? 0.751 4.981 -13.893 0.50 13.81 88 ILE A C 1
ATOM 1238 O O A ILE A 1 82 ? 1.279 5.781 -13.185 0.50 13.75 88 ILE A O 1
ATOM 1239 O O B ILE A 1 82 ? 1.270 5.933 -13.315 0.50 13.73 88 ILE A O 1
ATOM 1252 N N . TYR A 1 83 ? 1.254 4.406 -14.989 1.00 12.02 89 TYR A N 1
ATOM 1253 C CA . TYR A 1 83 ? 2.362 5.005 -15.710 1.00 12.23 89 TYR A CA 1
ATOM 1254 C C . TYR A 1 83 ? 1.791 5.826 -16.863 1.00 11.36 89 TYR A C 1
ATOM 1255 O O . TYR A 1 83 ? 1.335 5.264 -17.856 1.00 12.17 89 TYR A O 1
ATOM 1273 N N . TYR A 1 84 ? 1.795 7.153 -16.747 1.00 10.82 90 TYR A N 1
ATOM 1274 C CA A TYR A 1 84 ? 1.260 8.005 -17.798 0.57 11.36 90 TYR A CA 1
ATOM 1275 C CA B TYR A 1 84 ? 1.215 7.968 -17.804 0.43 11.53 90 TYR A CA 1
ATOM 1276 C C . TYR A 1 84 ? 1.929 7.748 -19.145 1.00 10.89 90 TYR A C 1
ATOM 1277 O O . TYR A 1 84 ? 1.292 7.869 -20.184 1.00 12.16 90 TYR A O 1
ATOM 1311 N N . ALA A 1 85 ? 3.231 7.452 -19.127 1.00 10.53 91 ALA A N 1
ATOM 1312 C CA . ALA A 1 85 ? 3.962 7.298 -20.376 1.00 10.95 91 ALA A CA 1
ATOM 1313 C C . ALA A 1 85 ? 3.466 6.095 -21.175 1.00 11.25 91 ALA A C 1
ATOM 1314 O O . ALA A 1 85 ? 3.628 6.090 -22.392 1.00 12.39 91 ALA A O 1
ATOM 1321 N N . ARG A 1 86 ? 2.870 5.082 -20.536 1.00 11.18 92 ARG A N 1
ATOM 1322 C CA A ARG A 1 86 ? 2.306 3.956 -21.264 0.25 12.21 92 ARG A CA 1
ATOM 1323 C CA B ARG A 1 86 ? 2.306 3.959 -21.268 0.25 11.67 92 ARG A CA 1
ATOM 1324 C CA C ARG A 1 86 ? 2.304 3.955 -21.261 0.25 11.74 92 ARG A CA 1
ATOM 1325 C CA D ARG A 1 86 ? 2.304 3.953 -21.260 0.25 12.01 92 ARG A CA 1
ATOM 1326 C C . ARG A 1 86 ? 1.240 4.458 -22.236 1.00 12.09 92 ARG A C 1
ATOM 1327 O O . ARG A 1 86 ? 1.208 4.063 -23.416 1.00 12.39 92 ARG A O 1
ATOM 1405 N N . TYR A 1 87 ? 0.365 5.333 -21.739 1.00 11.38 93 TYR A N 1
ATOM 1406 C CA . TYR A 1 87 ? -0.757 5.844 -22.515 1.00 11.67 93 TYR A CA 1
ATOM 1407 C C . TYR A 1 87 ? -0.298 6.881 -23.537 1.00 11.26 93 TYR A C 1
ATOM 1408 O O . TYR A 1 87 ? -0.831 6.937 -24.651 1.00 12.09 93 TYR A O 1
ATOM 1426 N N . ALA A 1 88 ? 0.658 7.742 -23.162 1.00 10.77 94 ALA A N 1
ATOM 1427 C CA . ALA A 1 88 ? 1.208 8.709 -24.103 1.00 11.67 94 ALA A CA 1
ATOM 1428 C C . ALA A 1 88 ? 1.874 7.987 -25.277 1.00 11.33 94 ALA A C 1
ATOM 1429 O O . ALA A 1 88 ? 1.736 8.408 -26.436 1.00 12.20 94 ALA A O 1
ATOM 1436 N N . ASP A 1 89 ? 2.634 6.929 -24.975 1.00 11.69 95 ASP A N 1
ATOM 1437 C CA A ASP A 1 89 ? 3.238 6.099 -26.011 0.50 11.24 95 ASP A CA 1
ATOM 1438 C CA B ASP A 1 89 ? 3.235 6.079 -25.993 0.50 11.73 95 ASP A CA 1
ATOM 1439 C C . ASP A 1 89 ? 2.153 5.633 -26.974 1.00 10.68 95 ASP A C 1
ATOM 1440 O O . ASP A 1 89 ? 2.209 5.911 -28.184 1.00 11.64 95 ASP A O 1
ATOM 1456 N N . TRP A 1 90 ? 1.140 4.959 -26.442 1.00 10.22 96 TRP A N 1
ATOM 1457 C CA . TRP A 1 90 ? 0.090 4.394 -27.277 1.00 10.32 96 TRP A CA 1
ATOM 1458 C C . TRP A 1 90 ? -0.645 5.458 -28.084 1.00 10.43 96 TRP A C 1
ATOM 1459 O O . TRP A 1 90 ? -1.059 5.212 -29.219 1.00 10.60 96 TRP A O 1
ATOM 1480 N N . LEU A 1 91 ? -0.809 6.648 -27.515 1.00 10.27 97 LEU A N 1
ATOM 1481 C CA . LEU A 1 91 ? -1.511 7.724 -28.194 1.00 11.05 97 LEU A CA 1
ATOM 1482 C C . LEU A 1 91 ? -0.792 8.108 -29.488 1.00 10.56 97 LEU A C 1
ATOM 1483 O O . LEU A 1 91 ? -1.439 8.486 -30.466 1.00 12.02 97 LEU A O 1
ATOM 1499 N N . PHE A 1 92 ? 0.545 8.042 -29.484 1.00 10.45 98 PHE A N 1
ATOM 1500 C CA . PHE A 1 92 ? 1.319 8.350 -30.678 1.00 11.66 98 PHE A CA 1
ATOM 1501 C C . PHE A 1 92 ? 1.539 7.133 -31.574 1.00 11.65 98 PHE A C 1
ATOM 1502 O O . PHE A 1 92 ? 1.503 7.240 -32.815 1.00 13.01 98 PHE A O 1
ATOM 1519 N N . THR A 1 93 ? 1.822 5.976 -30.970 1.00 10.91 99 THR A N 1
ATOM 1520 C CA . THR A 1 93 ? 2.288 4.860 -31.770 1.00 11.14 99 THR A CA 1
ATOM 1521 C C . THR A 1 93 ? 1.136 4.126 -32.436 1.00 10.55 99 THR A C 1
ATOM 1522 O O . THR A 1 93 ? 1.328 3.620 -33.549 1.00 11.54 99 THR A O 1
ATOM 1533 N N . THR A 1 94 ? -0.058 4.096 -31.831 1.00 10.41 100 THR A N 1
ATOM 1534 C CA . THR A 1 94 ? -1.162 3.426 -32.502 1.00 10.20 100 THR A CA 1
ATOM 1535 C C . THR A 1 94 ? -1.578 4.198 -33.759 1.00 10.19 100 THR A C 1
ATOM 1536 O O . THR A 1 94 ? -1.816 3.559 -34.794 1.00 10.74 100 THR A O 1
ATOM 1547 N N . PRO A 1 95 ? -1.679 5.550 -33.777 1.00 10.16 101 PRO A N 1
ATOM 1548 C CA . PRO A 1 95 ? -1.922 6.228 -35.052 1.00 10.90 101 PRO A CA 1
ATOM 1549 C C . PRO A 1 95 ? -0.830 5.987 -36.091 1.00 10.74 101 PRO A C 1
ATOM 1550 O O . PRO A 1 95 ? -1.138 5.883 -37.281 1.00 11.40 101 PRO A O 1
ATOM 1561 N N . LEU A 1 96 ? 0.435 5.892 -35.673 1.00 10.54 102 LEU A N 1
ATOM 1562 C CA . LEU A 1 96 ? 1.507 5.643 -36.632 1.00 10.80 102 LEU A CA 1
ATOM 1563 C C . LEU A 1 96 ? 1.366 4.253 -37.244 1.00 10.14 102 LEU A C 1
ATOM 1564 O O . LEU A 1 96 ? 1.549 4.096 -38.457 1.00 10.58 102 LEU A O 1
ATOM 1580 N N . LEU A 1 97 ? 1.048 3.246 -36.430 1.00 10.02 103 LEU A N 1
ATOM 1581 C CA . LEU A 1 97 ? 0.866 1.897 -36.947 1.00 9.75 103 LEU A CA 1
ATOM 1582 C C . LEU A 1 97 ? -0.314 1.868 -37.918 1.00 10.02 103 LEU A C 1
ATOM 1583 O O . LEU A 1 97 ? -0.243 1.252 -38.988 1.00 10.45 103 LEU A O 1
ATOM 1599 N N . LEU A 1 98 ? -1.404 2.550 -37.562 1.00 10.08 104 LEU A N 1
ATOM 1600 C CA . LEU A 1 98 ? -2.550 2.625 -38.461 1.00 10.30 104 LEU A CA 1
ATOM 1601 C C . LEU A 1 98 ? -2.210 3.379 -39.745 1.00 10.80 104 LEU A C 1
ATOM 1602 O O . LEU A 1 98 ? -2.694 3.024 -40.828 1.00 11.68 104 LEU A O 1
ATOM 1618 N N . LEU A 1 99 ? -1.358 4.403 -39.649 1.00 10.22 105 LEU A N 1
ATOM 1619 C CA . LEU A 1 99 ? -0.936 5.112 -40.849 1.00 10.85 105 LEU A CA 1
ATOM 1620 C C . LEU A 1 99 ? -0.150 4.181 -41.768 1.00 10.60 105 LEU A C 1
ATOM 1621 O O . LEU A 1 99 ? 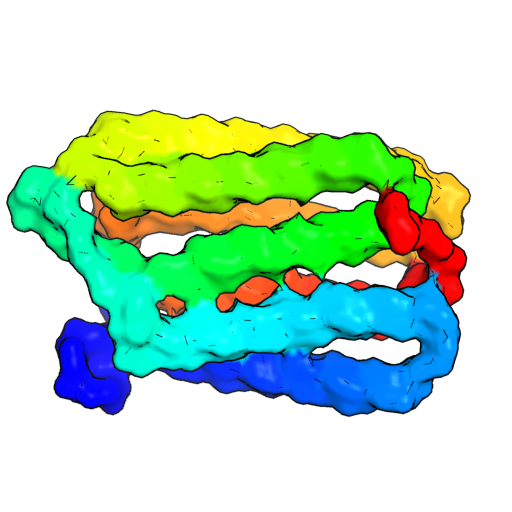-0.329 4.223 -42.989 1.00 11.58 105 LEU A O 1
ATOM 1637 N N . ASP A 1 100 ? 0.727 3.340 -41.219 1.00 10.53 106 ASP A N 1
ATOM 1638 C CA . ASP A 1 100 ? 1.416 2.362 -42.048 1.00 10.43 106 ASP A CA 1
ATOM 1639 C C . ASP A 1 100 ? 0.399 1.521 -42.819 1.00 10.87 106 ASP A C 1
ATOM 1640 O O . ASP A 1 100 ? 0.570 1.264 -44.019 1.00 11.86 106 ASP A O 1
ATOM 1649 N N . LEU A 1 101 ? -0.632 1.016 -42.131 1.00 10.52 107 LEU A N 1
ATOM 1650 C CA . LEU A 1 101 ? -1.623 0.172 -42.783 1.00 11.14 107 LEU A CA 1
ATOM 1651 C C . LEU A 1 101 ? -2.430 0.952 -43.818 1.00 11.27 107 LEU A C 1
ATOM 1652 O O . LEU A 1 101 ? -2.754 0.412 -44.877 1.00 11.94 107 LEU A O 1
ATOM 1668 N N . ALA A 1 102 ? -2.755 2.210 -43.507 1.00 11.25 108 ALA A N 1
ATOM 1669 C CA . ALA A 1 102 ? -3.504 3.057 -44.428 1.00 11.70 108 ALA A CA 1
ATOM 1670 C C . ALA A 1 102 ? -2.675 3.396 -45.664 1.00 11.86 108 ALA A C 1
ATOM 1671 O O . ALA A 1 102 ? -3.234 3.512 -46.759 1.00 13.14 108 ALA A O 1
ATOM 1678 N N . LEU A 1 103 ? -1.359 3.579 -45.499 1.00 11.61 109 LEU A N 1
ATOM 1679 C CA . LEU A 1 103 ? -0.495 3.821 -46.652 1.00 12.10 109 LEU A CA 1
ATOM 1680 C C . LEU A 1 103 ? -0.491 2.603 -47.569 1.00 11.77 109 LEU A C 1
ATOM 1681 O O . LEU A 1 103 ? -0.568 2.742 -48.796 1.00 12.98 109 LEU A O 1
ATOM 1697 N N . LEU A 1 104 ? -0.399 1.403 -46.990 1.00 11.83 110 LEU A N 1
ATOM 1698 C CA . LEU A 1 104 ? -0.422 0.187 -47.795 1.00 12.60 110 LEU A CA 1
ATOM 1699 C C . LEU A 1 104 ? -1.738 0.090 -48.561 1.00 12.70 110 LEU A C 1
ATOM 1700 O O . LEU A 1 104 ? -1.750 -0.278 -49.739 1.00 14.86 110 LEU A O 1
ATOM 1716 N N . ALA A 1 105 ? -2.853 0.378 -47.884 1.00 12.68 111 ALA A N 1
ATOM 1717 C CA . ALA A 1 105 ? -4.174 0.211 -48.472 1.00 13.79 111 ALA A CA 1
ATOM 1718 C C . ALA A 1 105 ? -4.473 1.296 -49.504 1.00 13.94 111 ALA A C 1
ATOM 1719 O O . ALA A 1 105 ? -5.342 1.100 -50.350 1.00 17.26 111 ALA A O 1
ATOM 1726 N N . LYS A 1 106 ? -3.773 2.427 -49.393 1.00 13.87 112 LYS A N 1
ATOM 1727 C CA . LYS A 1 106 ? -3.964 3.602 -50.231 1.00 16.00 112 LYS A CA 1
ATOM 1728 C C . LYS A 1 106 ? -5.409 4.084 -50.122 1.00 15.85 112 LYS A C 1
ATOM 1729 O O . LYS A 1 106 ? -6.079 4.328 -51.122 0.72 19.07 112 LYS A O 1
ATOM 1748 N N . VAL A 1 107 ? -5.859 4.279 -48.883 1.00 15.80 113 VAL A N 1
ATOM 1749 C CA . VAL A 1 107 ? -7.186 4.812 -48.631 1.00 15.46 113 VAL A CA 1
ATOM 1750 C C . VAL A 1 107 ? -7.102 6.329 -48.470 1.00 15.18 113 VAL A C 1
ATOM 1751 O O . VAL A 1 107 ? -6.028 6.900 -48.298 0.50 11.44 113 VAL A O 1
ATOM 1764 N N . ASP A 1 108 ? -8.282 6.945 -48.551 1.00 16.11 114 ASP A N 1
ATOM 1765 C CA . ASP A 1 108 ? -8.444 8.389 -48.549 1.00 17.29 114 ASP A CA 1
ATOM 1766 C C . ASP A 1 108 ? -8.269 8.961 -47.143 1.00 16.52 114 ASP A C 1
ATOM 1767 O O . ASP A 1 108 ? -8.335 8.251 -46.139 1.00 16.88 114 ASP A O 1
ATOM 1776 N N . ARG A 1 109 ? -8.121 10.286 -47.076 0.98 15.40 115 ARG A N 1
ATOM 1777 C CA . ARG A 1 109 ? -7.787 10.943 -45.819 1.00 14.82 115 ARG A CA 1
ATOM 1778 C C . ARG A 1 109 ? -8.977 11.003 -44.859 1.00 14.36 115 ARG A C 1
ATOM 1779 O O . ARG A 1 109 ? -8.771 11.189 -43.655 1.00 14.54 115 ARG A O 1
ATOM 1800 N N . VAL A 1 110 ? -10.217 10.877 -45.352 1.00 13.99 116 VAL A N 1
ATOM 1801 C CA . VAL A 1 110 ? -11.366 10.877 -44.457 1.00 14.20 116 VAL A CA 1
ATOM 1802 C C . VAL A 1 110 ? -11.453 9.524 -43.748 1.00 13.74 116 VAL A C 1
ATOM 1803 O O . VAL A 1 110 ? -11.687 9.457 -42.540 1.00 15.0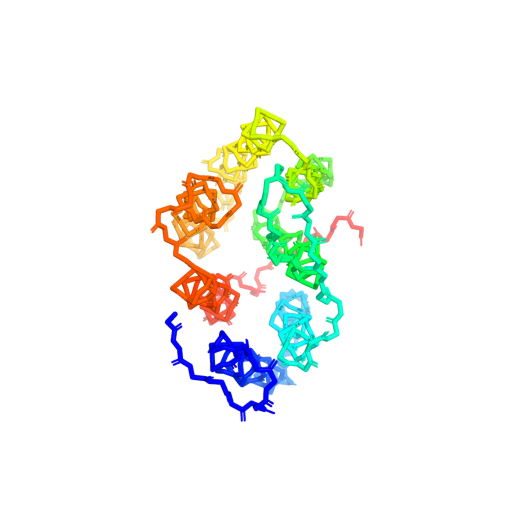0 116 VAL A O 1
ATOM 1816 N N . THR A 1 111 ? -11.203 8.443 -44.489 1.00 14.43 117 THR A N 1
ATOM 1817 C CA . THR A 1 111 ? -11.083 7.119 -43.903 1.00 14.48 117 THR A CA 1
ATOM 1818 C C . THR A 1 111 ? -9.974 7.111 -42.855 1.00 13.17 117 THR A C 1
ATOM 1819 O O . THR A 1 111 ? -10.147 6.574 -41.761 1.00 14.29 117 THR A O 1
ATOM 1830 N N . ILE A 1 112 ? -8.822 7.691 -43.188 1.00 12.97 118 ILE A N 1
ATOM 1831 C CA . ILE A 1 112 ? -7.717 7.721 -42.238 1.00 13.05 118 ILE A CA 1
ATOM 1832 C C . ILE A 1 112 ? -8.126 8.528 -41.008 1.00 11.59 118 ILE A C 1
ATOM 1833 O O . ILE A 1 112 ? -7.852 8.129 -39.869 1.00 11.76 118 ILE A O 1
ATOM 1849 N N . GLY A 1 113 ? -8.753 9.685 -41.230 1.00 11.53 119 GLY A N 1
ATOM 1850 C CA . GLY A 1 113 ? -9.199 10.496 -40.106 1.00 12.06 119 GLY A CA 1
ATOM 1851 C C . GLY A 1 113 ? -10.128 9.727 -39.173 1.00 11.89 119 GLY A C 1
ATOM 1852 O O . GLY A 1 113 ? -10.009 9.824 -37.949 1.00 12.71 119 GLY A O 1
ATOM 1856 N N . THR A 1 114 ? -11.069 8.976 -39.748 1.00 13.04 120 THR A N 1
ATOM 1857 C CA . THR A 1 114 ? -12.018 8.209 -38.956 1.00 14.08 120 THR A CA 1
ATOM 1858 C C . THR A 1 114 ? -11.275 7.163 -38.130 1.00 13.69 120 THR A C 1
ATOM 1859 O O . THR A 1 114 ? -11.512 7.008 -36.928 1.00 14.06 120 THR A O 1
ATOM 1870 N N . LEU A 1 115 ? -10.377 6.438 -38.793 1.00 13.02 121 LEU A N 1
ATOM 1871 C CA . LEU A 1 115 ? -9.625 5.358 -38.184 1.00 13.57 121 LEU A CA 1
ATOM 1872 C C . LEU A 1 115 ? -8.802 5.889 -37.013 1.00 12.99 121 LEU A C 1
ATOM 1873 O O . LEU A 1 115 ? -8.858 5.344 -35.907 1.00 13.70 121 LEU A O 1
ATOM 1889 N N . VAL A 1 116 ? -8.023 6.948 -37.240 1.00 12.50 122 VAL A N 1
ATOM 1890 C CA A VAL A 1 116 ? -7.107 7.440 -36.214 0.62 12.76 122 VAL A CA 1
ATOM 1891 C CA B VAL A 1 116 ? -7.113 7.421 -36.215 0.38 12.64 122 VAL A CA 1
ATOM 1892 C C . VAL A 1 116 ? -7.889 8.176 -35.132 1.00 11.92 122 VAL A C 1
ATOM 1893 O O . VAL A 1 116 ? -7.488 8.167 -33.963 1.00 12.68 122 VAL A O 1
ATOM 1917 N N . GLY A 1 117 ? -9.008 8.812 -35.494 1.00 11.46 123 GLY A N 1
ATOM 1918 C CA . GLY A 1 117 ? -9.833 9.483 -34.496 1.00 12.02 123 GLY A CA 1
ATOM 1919 C C . GLY A 1 117 ? -10.425 8.502 -33.493 1.00 11.16 123 GLY A C 1
ATOM 1920 O O . GLY A 1 117 ? -10.383 8.733 -32.277 1.00 11.39 123 GLY A O 1
ATOM 1924 N N . VAL A 1 118 ? -10.976 7.392 -33.997 1.00 11.15 124 VAL A N 1
ATOM 1925 C CA . VAL A 1 118 ? -11.550 6.405 -33.099 1.00 11.50 124 VAL A CA 1
ATOM 1926 C C . VAL A 1 118 ? -10.437 5.765 -32.266 1.00 11.08 124 VAL A C 1
ATOM 1927 O O . VAL A 1 118 ? -10.625 5.490 -31.080 1.00 11.25 124 VAL A O 1
ATOM 1940 N N . ASP A 1 119 ? -9.265 5.576 -32.859 1.00 10.33 125 ASP A N 1
ATOM 1941 C CA . ASP A 1 119 ? -8.131 5.032 -32.142 1.00 10.13 125 ASP A CA 1
ATOM 1942 C C . ASP A 1 119 ? -7.698 5.970 -31.012 1.00 10.04 125 ASP A C 1
ATOM 1943 O O . ASP A 1 119 ? -7.412 5.514 -29.899 1.00 10.84 125 ASP A O 1
ATOM 1952 N N . ALA A 1 120 ? -7.656 7.280 -31.284 1.00 10.47 126 ALA A N 1
ATOM 1953 C CA . ALA A 1 120 ? -7.285 8.221 -30.236 1.00 10.55 126 ALA A CA 1
ATOM 1954 C C . ALA A 1 120 ? -8.305 8.146 -29.100 1.00 11.14 126 ALA A C 1
ATOM 1955 O O . ALA A 1 120 ? -7.955 8.195 -27.913 1.00 12.18 126 ALA A O 1
ATOM 1962 N N . LEU A 1 121 ? -9.587 8.054 -29.458 1.00 10.80 127 LEU A N 1
ATOM 1963 C CA . LEU A 1 121 ? -10.632 7.970 -28.448 1.00 11.39 127 LEU A CA 1
ATOM 1964 C C . LEU A 1 121 ? -10.479 6.707 -27.601 1.00 11.24 127 LEU A C 1
ATOM 1965 O O . LEU A 1 121 ? -10.703 6.737 -26.392 1.00 11.49 127 LEU A O 1
ATOM 1981 N N . MET A 1 122 ? -10.104 5.589 -28.229 1.00 11.08 128 MET A N 1
ATOM 1982 C CA . MET A 1 122 ? -9.798 4.351 -27.530 1.00 10.67 128 MET A CA 1
ATOM 1983 C C . MET A 1 122 ? -8.740 4.592 -26.453 1.00 10.30 128 MET A C 1
ATOM 1984 O O . MET A 1 122 ? -8.895 4.178 -25.298 1.00 10.33 128 MET A O 1
ATOM 1998 N N . ILE A 1 123 ? -7.630 5.231 -26.815 1.00 10.29 129 ILE A N 1
ATOM 1999 C CA . ILE A 1 123 ? -6.549 5.435 -25.856 1.00 10.67 129 ILE A CA 1
ATOM 2000 C C . ILE A 1 123 ? -6.977 6.396 -24.750 1.00 10.66 129 ILE A C 1
ATOM 2001 O O . ILE A 1 123 ? -6.734 6.138 -23.564 1.00 11.76 129 ILE A O 1
ATOM 2017 N N . VAL A 1 124 ? -7.643 7.497 -25.106 1.00 11.01 130 VAL A N 1
ATOM 2018 C CA A VAL A 1 124 ? -8.052 8.496 -24.132 0.75 12.13 130 VAL A CA 1
ATOM 2019 C CA B VAL A 1 124 ? -7.980 8.478 -24.087 0.25 11.74 130 VAL A CA 1
ATOM 2020 C C . VAL A 1 124 ? -9.010 7.893 -23.114 1.00 11.79 130 VAL A C 1
ATOM 2021 O O . VAL A 1 124 ? -8.898 8.131 -21.907 1.00 11.82 130 VAL A O 1
ATOM 2045 N N . THR A 1 125 ? -9.985 7.115 -23.596 1.00 11.84 131 THR A N 1
ATOM 2046 C CA . THR A 1 125 ? -10.960 6.541 -22.678 1.00 11.83 131 THR A CA 1
ATOM 2047 C C . THR A 1 125 ? -10.327 5.432 -21.838 1.00 11.98 131 THR A C 1
ATOM 2048 O O . THR A 1 125 ? -10.730 5.249 -20.686 1.00 11.92 131 THR A O 1
ATOM 2059 N N . GLY A 1 126 ? -9.329 4.722 -22.370 1.00 11.51 132 GLY A N 1
ATOM 2060 C CA . GLY A 1 126 ? -8.558 3.801 -21.545 1.00 11.87 132 GLY A CA 1
ATOM 2061 C C . GLY A 1 126 ? -7.860 4.523 -20.393 1.00 11.97 132 GLY A C 1
ATOM 2062 O O . GLY A 1 126 ? -7.869 4.055 -19.256 1.00 12.19 132 GLY A O 1
ATOM 2066 N N . LEU A 1 127 ? -7.277 5.691 -20.689 1.00 11.74 133 LEU A N 1
ATOM 2067 C CA . LEU A 1 127 ? -6.599 6.478 -19.670 1.00 12.72 133 LEU A CA 1
ATOM 2068 C C . LEU A 1 127 ? -7.605 6.985 -18.636 1.00 12.02 133 LEU A C 1
ATOM 2069 O O . LEU A 1 127 ? -7.324 6.960 -17.431 1.00 12.64 133 LEU A O 1
ATOM 2085 N N . ILE A 1 128 ? -8.770 7.455 -19.086 1.00 11.54 134 ILE A N 1
ATOM 2086 C CA . ILE A 1 128 ? -9.795 7.902 -18.154 1.00 12.23 134 ILE A CA 1
ATOM 2087 C C . ILE A 1 128 ? -10.167 6.745 -17.234 1.00 12.27 134 ILE A C 1
ATOM 2088 O O . ILE A 1 128 ? -10.261 6.913 -16.010 1.00 12.90 134 ILE A O 1
ATOM 2104 N N . GLY A 1 129 ? -10.365 5.561 -17.815 1.00 11.83 135 GLY A N 1
ATOM 2105 C CA . GLY A 1 129 ? -10.654 4.385 -17.010 1.00 12.59 135 GLY A CA 1
ATOM 2106 C C . GLY A 1 129 ? -9.552 4.117 -15.986 1.00 12.16 135 GLY A C 1
ATOM 2107 O O . GLY A 1 129 ? -9.832 3.874 -14.812 1.00 13.36 135 GLY A O 1
ATOM 2111 N N . ALA A 1 130 ? -8.292 4.203 -16.420 1.00 12.45 136 ALA A N 1
ATOM 2112 C CA . ALA A 1 130 ? -7.154 3.895 -15.564 1.00 13.60 136 ALA A CA 1
ATOM 2113 C C . ALA A 1 130 ? -7.085 4.851 -14.373 1.00 14.06 136 ALA A C 1
ATOM 2114 O O . ALA A 1 130 ? -6.571 4.485 -13.313 0.80 15.28 136 ALA A O 1
ATOM 2121 N N . LEU A 1 131 ? -7.566 6.085 -14.559 1.00 13.77 137 LEU A N 1
ATOM 2122 C CA . LEU A 1 131 ? -7.502 7.109 -13.525 1.00 15.85 137 LEU A CA 1
ATOM 2123 C C . LEU A 1 131 ? -8.773 7.193 -12.677 1.00 15.88 137 LEU A C 1
ATOM 2124 O O . LEU A 1 131 ? -8.846 8.040 -11.780 1.00 18.58 137 LEU A O 1
ATOM 2140 N N . SER A 1 132 ? -9.774 6.349 -12.954 1.00 14.72 138 SER A N 1
ATOM 2141 C CA . SER A 1 132 ? -11.067 6.454 -12.296 1.00 15.21 138 SER A CA 1
ATOM 2142 C C . SER A 1 132 ? -11.032 5.785 -10.923 1.00 15.29 138 SER A C 1
ATOM 2143 O O . SER A 1 132 ? -10.241 4.879 -10.671 0.84 15.08 138 SER A O 1
ATOM 2151 N N . HIS A 1 133 ? -11.915 6.256 -10.043 1.00 16.74 139 HIS A N 1
ATOM 2152 C CA . HIS A 1 133 ? -11.810 5.946 -8.627 1.00 18.16 139 HIS A CA 1
ATOM 2153 C C . HIS A 1 133 ? -12.839 4.932 -8.144 1.00 19.07 139 HIS A C 1
ATOM 2154 O O . HIS A 1 133 ? -12.888 4.668 -6.947 0.84 18.11 139 HIS A O 1
ATOM 2169 N N . THR A 1 134 ? -13.677 4.400 -9.033 1.00 18.32 140 THR A N 1
ATOM 2170 C CA . THR A 1 134 ? -14.599 3.333 -8.681 1.00 18.14 140 THR A CA 1
ATOM 2171 C C . THR A 1 134 ? -14.457 2.199 -9.688 1.00 17.31 140 THR A C 1
ATOM 2172 O O . THR A 1 134 ? -14.155 2.435 -10.859 1.00 17.73 140 THR A O 1
ATOM 2183 N N . ALA A 1 135 ? -14.704 0.970 -9.234 1.00 18.98 141 ALA A N 1
ATOM 2184 C CA . ALA A 1 135 ? -14.653 -0.176 -10.124 1.00 19.16 141 ALA A CA 1
ATOM 2185 C C . ALA A 1 135 ? -15.628 0.014 -11.282 1.00 17.50 141 ALA A C 1
ATOM 2186 O O . ALA A 1 135 ? -15.280 -0.254 -12.430 1.00 18.25 141 ALA A O 1
ATOM 2193 N N . ILE A 1 136 ? -16.848 0.474 -10.988 1.00 19.15 142 ILE A N 1
ATOM 2194 C CA . ILE A 1 136 ? -17.866 0.597 -12.022 1.00 20.58 142 ILE A CA 1
ATOM 2195 C C . ILE A 1 136 ? -17.391 1.563 -13.111 1.00 18.25 142 ILE A C 1
ATOM 2196 O O . ILE A 1 136 ? -17.564 1.289 -14.301 1.00 17.92 142 ILE A O 1
ATOM 2212 N N . ALA A 1 137 ? -16.787 2.692 -12.719 1.00 17.36 143 ALA A N 1
ATOM 2213 C CA . ALA A 1 137 ? -16.280 3.644 -13.698 1.00 16.30 143 ALA A CA 1
ATOM 2214 C C . ALA A 1 137 ? -15.156 3.026 -14.530 1.00 15.42 143 ALA A C 1
ATOM 2215 O O . ALA A 1 137 ? -15.103 3.217 -15.746 1.00 15.38 143 ALA A O 1
ATOM 2222 N N . ARG A 1 138 ? -14.248 2.287 -13.887 0.90 14.52 144 ARG A N 1
ATOM 2223 C CA . ARG A 1 138 ? -13.107 1.716 -14.584 0.89 14.75 144 ARG A CA 1
ATOM 2224 C C . ARG A 1 138 ? -13.592 0.713 -15.633 0.86 14.18 144 ARG A C 1
ATOM 2225 O O . ARG A 1 138 ? -13.121 0.732 -16.773 1.00 15.34 144 ARG A O 1
ATOM 2246 N N . TYR A 1 139 ? -14.544 -0.152 -15.256 1.00 15.93 145 TYR A N 1
ATOM 2247 C CA . TYR A 1 139 ? -15.084 -1.138 -16.179 1.00 16.00 145 TYR A CA 1
ATOM 2248 C C . TYR A 1 139 ? -15.883 -0.476 -17.304 1.00 14.63 145 TYR A C 1
ATOM 2249 O O . TYR A 1 139 ? -15.854 -0.947 -18.444 1.00 14.95 145 TYR A O 1
ATOM 2267 N N . SER A 1 140 ? -16.619 0.593 -16.981 1.00 14.45 146 SER A N 1
ATOM 2268 C CA . SER A 1 140 ? -17.456 1.264 -17.965 1.00 14.49 146 SER A CA 1
ATOM 2269 C C . SER A 1 140 ? -16.596 1.919 -19.046 1.00 13.16 146 SER A C 1
ATOM 2270 O O . SER A 1 140 ? -16.873 1.788 -20.242 1.00 13.76 146 SER A O 1
ATOM 2278 N N . TRP A 1 141 ? -15.560 2.649 -18.626 1.00 12.98 147 TRP A N 1
ATOM 2279 C CA . TRP A 1 141 ? -14.654 3.258 -19.587 1.00 13.16 147 TRP A CA 1
ATOM 2280 C C . TRP A 1 141 ? -13.922 2.187 -20.388 1.00 12.67 147 TRP A C 1
ATOM 2281 O O . TRP A 1 141 ? -13.671 2.358 -21.584 1.00 12.60 147 TRP A O 1
ATOM 2302 N N . TRP A 1 142 ? -13.534 1.091 -19.735 1.00 12.64 148 TRP A N 1
ATOM 2303 C CA . TRP A 1 142 ? -12.898 -0.009 -20.441 1.00 12.97 148 TRP A CA 1
ATOM 2304 C C . TRP A 1 142 ? -13.810 -0.524 -21.555 1.00 13.01 148 TRP A C 1
ATOM 2305 O O . TRP A 1 142 ? -13.347 -0.801 -22.667 1.00 13.01 148 TRP A O 1
ATOM 2326 N N . LEU A 1 143 ? -15.102 -0.683 -21.257 1.00 14.05 149 LEU A N 1
ATOM 2327 C CA . LEU A 1 143 ? -16.016 -1.220 -22.254 1.00 14.40 149 LEU A CA 1
ATOM 2328 C C . LEU A 1 143 ? -16.142 -0.247 -23.427 1.00 13.90 149 LEU A C 1
ATOM 2329 O O . LEU A 1 143 ? -16.140 -0.662 -24.589 1.00 14.58 149 LEU A O 1
ATOM 2345 N N . PHE A 1 144 ? -16.278 1.047 -23.124 1.00 13.47 150 PHE A N 1
ATOM 2346 C CA . PHE A 1 144 ? -16.362 2.046 -24.174 1.00 13.76 150 PHE A CA 1
ATOM 2347 C C . PHE A 1 144 ? -15.115 2.002 -25.064 1.00 12.26 150 PHE A C 1
ATOM 2348 O O . PHE A 1 144 ? -15.202 2.004 -26.298 1.00 13.65 150 PHE A O 1
ATOM 2365 N N . SER A 1 145 ? -13.942 1.980 -24.431 1.00 12.49 151 SER A N 1
ATOM 2366 C CA . SER A 1 145 ? -12.675 1.928 -25.144 1.00 11.47 151 SER A CA 1
ATOM 2367 C C . SER A 1 145 ? -12.584 0.679 -26.028 1.00 11.02 151 SER A C 1
ATOM 2368 O O . SER A 1 145 ? -12.110 0.727 -27.174 1.00 11.76 151 SER A O 1
ATOM 2376 N N . THR A 1 146 ? -13.050 -0.452 -25.495 1.00 11.68 152 THR A N 1
ATOM 2377 C CA . THR A 1 146 ? -13.032 -1.712 -26.218 1.00 12.22 152 THR A CA 1
ATOM 2378 C C . THR A 1 146 ? -13.940 -1.658 -27.449 1.00 12.23 152 THR A C 1
ATOM 2379 O O . THR A 1 146 ? -13.588 -2.189 -28.511 1.00 13.02 152 THR A O 1
ATOM 2390 N N . ILE A 1 147 ? -15.090 -0.994 -27.341 1.00 12.45 153 ILE A N 1
ATOM 2391 C CA A ILE A 1 147 ? -15.946 -0.828 -28.502 0.76 13.59 153 ILE A CA 1
ATOM 2392 C CA B ILE A 1 147 ? -15.968 -0.777 -28.483 0.24 13.28 153 ILE A CA 1
ATOM 2393 C C . ILE A 1 147 ? -15.208 0.000 -29.556 1.00 12.74 153 ILE A C 1
ATOM 2394 O O . ILE A 1 147 ? -15.259 -0.335 -30.747 1.00 13.20 153 ILE A O 1
ATOM 2424 N N . CYS A 1 148 ? -14.538 1.082 -29.146 1.00 12.10 154 CYS A N 1
ATOM 2425 C CA . CYS A 1 148 ? -13.717 1.865 -30.059 1.00 12.44 154 CYS A CA 1
ATOM 2426 C C . CYS A 1 148 ? -12.694 0.971 -30.762 1.00 11.73 154 CYS A C 1
ATOM 2427 O O . CYS A 1 148 ? -12.502 1.065 -31.981 1.00 11.73 154 CYS A O 1
ATOM 2435 N N . MET A 1 149 ? -12.014 0.111 -30.003 1.00 11.46 155 MET A N 1
ATOM 2436 C CA . MET A 1 149 ? -11.029 -0.778 -30.594 1.00 11.47 155 MET A CA 1
ATOM 2437 C C . MET A 1 149 ? -11.681 -1.663 -31.657 1.00 11.71 155 MET A C 1
ATOM 2438 O O . MET A 1 149 ? -11.125 -1.843 -32.748 1.00 11.68 155 MET A O 1
ATOM 2452 N N . ILE A 1 150 ? -12.841 -2.247 -31.342 1.00 11.84 156 ILE A N 1
ATOM 2453 C CA A ILE A 1 150 ? -13.499 -3.136 -32.283 0.50 12.68 156 ILE A CA 1
ATOM 2454 C CA B ILE A 1 150 ? -13.497 -3.143 -32.284 0.50 12.91 156 ILE A CA 1
ATOM 2455 C C . ILE A 1 150 ? -13.829 -2.372 -33.562 1.00 12.80 156 ILE A C 1
ATOM 2456 O O . ILE A 1 150 ? -13.681 -2.921 -34.662 1.00 13.95 156 ILE A O 1
ATOM 2485 N N . VAL A 1 151 ? -14.252 -1.108 -33.426 1.00 12.31 157 VAL A N 1
ATOM 2486 C CA . VAL A 1 151 ? -14.533 -0.302 -34.607 1.00 13.15 157 VAL A CA 1
ATOM 2487 C C . VAL A 1 151 ? -13.277 -0.145 -35.470 1.00 13.19 157 VAL A C 1
ATOM 2488 O O . VAL A 1 151 ? -13.329 -0.324 -36.687 1.00 13.40 157 VAL A O 1
ATOM 2501 N N . VAL A 1 152 ? -12.146 0.205 -34.849 1.00 11.67 158 VAL A N 1
ATOM 2502 C CA . VAL A 1 152 ? -10.890 0.360 -35.565 1.00 11.93 158 VAL A CA 1
ATOM 2503 C C . VAL A 1 152 ? -10.558 -0.934 -36.306 1.00 11.58 158 VAL A C 1
ATOM 2504 O O . VAL A 1 152 ? -10.233 -0.920 -37.498 1.00 12.79 158 VAL A O 1
ATOM 2517 N N . LEU A 1 153 ? -10.591 -2.054 -35.587 1.00 12.01 159 LEU A N 1
ATOM 2518 C CA . LEU A 1 153 ? -10.189 -3.323 -36.170 1.00 11.48 159 LEU A CA 1
ATOM 2519 C C . LEU A 1 153 ? -11.137 -3.746 -37.285 1.00 12.31 159 LEU A C 1
ATOM 2520 O O . LEU A 1 153 ? -10.703 -4.301 -38.288 1.00 12.57 159 LEU A O 1
ATOM 2536 N N . TYR A 1 154 ? -12.426 -3.481 -37.105 1.00 13.29 160 TYR A N 1
ATOM 2537 C CA . TYR A 1 154 ? -13.404 -3.760 -38.140 1.00 14.41 160 TYR A CA 1
ATOM 2538 C C . TYR A 1 154 ? -13.083 -2.984 -39.418 1.00 14.81 160 TYR A C 1
ATOM 2539 O O . TYR A 1 154 ? -13.126 -3.556 -40.507 1.00 15.73 160 TYR A O 1
ATOM 2557 N N . PHE A 1 155 ? -12.783 -1.687 -39.297 1.00 14.71 161 PHE A N 1
ATOM 2558 C CA . PHE A 1 155 ? -12.421 -0.888 -40.460 1.00 16.69 161 PHE A CA 1
ATOM 2559 C C . PHE A 1 155 ? -11.196 -1.465 -41.160 1.00 15.52 161 PHE A C 1
ATOM 2560 O O . PHE A 1 155 ? -11.158 -1.508 -42.387 1.00 17.77 161 PHE A O 1
ATOM 2577 N N . LEU A 1 156 ? -10.179 -1.871 -40.391 1.00 14.99 162 LEU A N 1
ATOM 2578 C CA A LEU A 1 156 ? -8.970 -2.450 -40.969 0.70 15.31 162 LEU A CA 1
ATOM 2579 C CA B LEU A 1 156 ? -8.974 -2.439 -40.964 0.30 14.94 162 LEU A CA 1
ATOM 2580 C C . LEU A 1 156 ? -9.324 -3.688 -41.775 1.00 14.72 162 LEU A C 1
ATOM 2581 O O . LEU A 1 156 ? -8.840 -3.865 -42.892 1.00 16.56 162 LEU A O 1
ATOM 2611 N N . ALA A 1 157 ? -10.167 -4.544 -41.184 1.00 14.60 163 ALA A N 1
ATOM 2612 C CA . ALA A 1 157 ? -10.436 -5.864 -41.722 1.00 15.28 163 ALA A CA 1
ATOM 2613 C C . ALA A 1 157 ? -11.407 -5.831 -42.900 1.00 15.64 163 ALA A C 1
ATOM 2614 O O . ALA A 1 157 ? -11.538 -6.843 -43.580 1.00 16.99 163 ALA A O 1
ATOM 2621 N N . THR A 1 158 ? -12.094 -4.705 -43.110 1.00 15.17 164 THR A N 1
ATOM 2622 C CA . THR A 1 158 ? -13.096 -4.596 -44.163 1.00 17.00 164 THR A CA 1
ATOM 2623 C C . THR A 1 158 ? -12.658 -3.546 -45.185 1.00 16.87 164 THR A C 1
ATOM 2624 O O . THR A 1 158 ? -12.120 -3.903 -46.228 1.00 19.22 164 THR A O 1
ATOM 2635 N N . SER A 1 159 ? -12.856 -2.261 -44.861 1.00 17.62 165 SER A N 1
ATOM 2636 C CA A SER A 1 159 ? -12.588 -1.146 -45.759 0.17 18.28 165 SER A CA 1
ATOM 2637 C CA B SER A 1 159 ? -12.595 -1.164 -45.780 0.83 19.43 165 SER A CA 1
ATOM 2638 C C . SER A 1 159 ? -11.138 -1.148 -46.243 1.00 17.37 165 SER A C 1
ATOM 2639 O O . SER A 1 159 ? -10.865 -1.097 -47.441 1.00 19.09 165 SER A O 1
ATOM 2653 N N . LEU A 1 160 ? -10.190 -1.156 -45.307 1.00 15.28 166 LEU A N 1
ATOM 2654 C CA . LEU A 1 160 ? -8.798 -1.059 -45.725 1.00 14.39 166 LEU A CA 1
ATOM 2655 C C . LEU A 1 160 ? -8.364 -2.339 -46.433 1.00 14.00 166 LEU A C 1
ATOM 2656 O O . LEU A 1 160 ? -7.636 -2.264 -47.420 1.00 14.58 166 LEU A O 1
ATOM 2672 N N . ARG A 1 161 ? -8.837 -3.499 -45.976 1.00 13.57 167 ARG A N 1
ATOM 2673 C CA . ARG A 1 161 ? -8.456 -4.755 -46.597 1.00 14.45 167 ARG A CA 1
ATOM 2674 C C . ARG A 1 161 ? -8.894 -4.784 -48.062 1.00 16.29 167 ARG A C 1
ATOM 2675 O O . ARG A 1 161 ? -8.130 -5.218 -48.927 1.00 16.24 167 ARG A O 1
ATOM 2696 N N . SER A 1 162 ? -10.125 -4.331 -48.326 1.00 15.95 168 SER A N 1
ATOM 2697 C CA A SER A 1 162 ? -10.653 -4.349 -49.682 0.55 17.64 168 SER A CA 1
ATOM 2698 C CA B SER A 1 162 ? -10.683 -4.307 -49.671 0.45 17.54 168 SER A CA 1
ATOM 2699 C C . SER A 1 162 ? -9.857 -3.397 -50.576 1.00 16.98 168 SER A C 1
ATOM 2700 O O . SER A 1 162 ? -9.597 -3.715 -51.738 1.00 18.37 168 SER A O 1
ATOM 2714 N N . ALA A 1 163 ? -9.469 -2.230 -50.047 1.00 16.65 169 ALA A N 1
ATOM 2715 C CA . ALA A 1 163 ? -8.651 -1.291 -50.803 1.00 16.60 169 ALA A CA 1
ATOM 2716 C C . ALA A 1 163 ? -7.276 -1.882 -51.109 1.00 15.80 169 ALA A C 1
ATOM 2717 O O . ALA A 1 163 ? -6.767 -1.704 -52.216 1.00 17.70 169 ALA A O 1
ATOM 2724 N N . ALA A 1 164 ? -6.660 -2.558 -50.133 1.00 14.74 170 ALA A N 1
ATOM 2725 C CA . ALA A 1 164 ? -5.340 -3.133 -50.343 1.00 14.56 170 ALA A CA 1
ATOM 2726 C C . ALA A 1 164 ? -5.378 -4.230 -51.410 1.00 15.68 170 ALA A C 1
ATOM 2727 O O . ALA A 1 164 ? -4.395 -4.430 -52.126 1.00 17.05 170 ALA A O 1
ATOM 2734 N N . LYS A 1 165 ? -6.497 -4.957 -51.478 1.00 16.99 171 LYS A N 1
ATOM 2735 C CA . LYS A 1 165 ? -6.616 -6.083 -52.392 1.00 19.74 171 LYS A CA 1
ATOM 2736 C C . LYS A 1 165 ? -6.400 -5.619 -53.835 1.00 20.27 171 LYS A C 1
ATOM 2737 O O . LYS A 1 165 ? -5.825 -6.343 -54.646 1.00 25.08 171 LYS A O 1
ATOM 2756 N N . GLU A 1 166 ? -6.842 -4.393 -54.142 1.00 19.61 172 GLU A N 1
ATOM 2757 C CA . GLU A 1 166 ? -6.808 -3.868 -55.498 1.00 21.19 172 GLU A CA 1
ATOM 2758 C C . GLU A 1 166 ? -5.381 -3.541 -55.935 1.00 20.82 172 GLU A C 1
ATOM 2759 O O . GLU A 1 166 ? -5.129 -3.388 -57.130 1.00 25.03 172 GLU A O 1
ATOM 2771 N N . ARG A 1 167 ? -4.460 -3.449 -54.973 1.00 20.13 173 ARG A N 1
ATOM 2772 C CA . ARG A 1 167 ? -3.111 -2.986 -55.243 1.00 21.53 173 ARG A CA 1
ATOM 2773 C C . ARG A 1 167 ? -2.211 -4.141 -55.665 1.00 23.41 173 ARG A C 1
ATOM 2774 O O . ARG A 1 167 ? -1.017 -3.951 -55.874 1.00 27.04 173 ARG A O 1
ATOM 2795 N N . GLY A 1 168 ? -2.788 -5.338 -55.785 1.00 25.16 174 GLY A N 1
ATOM 2796 C CA . GLY A 1 168 ? -2.050 -6.471 -56.303 1.00 28.48 174 GLY A CA 1
ATOM 2797 C C . GLY A 1 168 ? -1.445 -7.309 -55.186 1.00 26.71 174 GLY A C 1
ATOM 2798 O O . GLY A 1 168 ? -1.445 -6.912 -54.017 1.00 26.34 174 GLY A O 1
ATOM 2802 N N . PRO A 1 169 ? -0.893 -8.490 -55.537 1.00 32.92 175 PRO A N 1
ATOM 2803 C CA . PRO A 1 169 ? -0.592 -9.518 -54.542 1.00 31.63 175 PRO A CA 1
ATOM 2804 C C . PRO A 1 169 ? 0.448 -9.139 -53.492 1.00 30.91 175 PRO A C 1
ATOM 2805 O O . PRO A 1 169 ? 0.317 -9.557 -52.347 1.00 28.89 175 PRO A O 1
ATOM 2816 N N . GLU A 1 170 ? 1.480 -8.387 -53.892 1.00 29.52 176 GLU A N 1
ATOM 2817 C CA . GLU A 1 170 ? 2.564 -7.995 -53.000 1.00 29.53 176 GLU A CA 1
ATOM 2818 C C . GLU A 1 170 ? 2.009 -7.151 -51.853 1.00 24.91 176 GLU A C 1
ATOM 2819 O O . GLU A 1 170 ? 2.217 -7.448 -50.672 1.00 24.64 176 GLU A O 1
ATOM 2827 N N . VAL A 1 171 ? 1.294 -6.086 -52.224 1.00 20.42 177 VAL A N 1
ATOM 2828 C CA . VAL A 1 171 ? 0.748 -5.161 -51.248 1.00 18.31 177 VAL A CA 1
ATOM 2829 C C . VAL A 1 171 ? -0.338 -5.878 -50.453 1.00 16.59 177 VAL A C 1
ATOM 2830 O O . VAL A 1 171 ? -0.369 -5.782 -49.229 1.00 16.88 177 VAL A O 1
ATOM 2843 N N . ALA A 1 172 ? -1.227 -6.597 -51.140 1.00 17.27 178 ALA A N 1
ATOM 2844 C CA . ALA A 1 172 ? -2.321 -7.277 -50.461 1.00 17.87 178 ALA A CA 1
ATOM 2845 C C . ALA A 1 172 ? -1.784 -8.260 -49.422 1.00 16.87 178 ALA A C 1
ATOM 2846 O O . ALA A 1 172 ? -2.282 -8.297 -48.299 1.00 16.86 178 ALA A O 1
ATOM 2853 N N . SER A 1 173 ? -0.759 -9.038 -49.784 1.00 16.84 179 SER A N 1
ATOM 2854 C CA A SER A 1 173 ? -0.177 -10.048 -48.910 0.31 16.24 179 SER A CA 1
ATOM 2855 C CA B SER A 1 173 ? -0.237 -10.052 -48.883 0.69 17.38 179 SER A CA 1
ATOM 2856 C C . SER A 1 173 ? 0.383 -9.405 -47.645 1.00 15.70 179 SER A C 1
ATOM 2857 O O . SER A 1 173 ? 0.163 -9.889 -46.535 1.00 15.62 179 SER A O 1
ATOM 2871 N N . THR A 1 174 ? 1.124 -8.306 -47.825 1.00 14.81 180 THR A N 1
ATOM 2872 C CA . THR A 1 174 ? 1.741 -7.634 -46.693 1.00 14.03 180 THR A CA 1
ATOM 2873 C C . THR A 1 174 ? 0.669 -7.006 -45.806 1.00 12.96 180 THR A C 1
ATOM 2874 O O . THR A 1 174 ? 0.715 -7.133 -44.581 1.00 12.97 180 THR A O 1
ATOM 2885 N N . PHE A 1 175 ? -0.309 -6.341 -46.413 1.00 12.64 181 PHE A N 1
ATOM 2886 C CA . PHE A 1 175 ? -1.411 -5.769 -45.654 1.00 12.78 181 PHE A CA 1
ATOM 2887 C C . PHE A 1 175 ? -2.092 -6.863 -44.836 1.00 12.43 181 PHE A C 1
ATOM 2888 O O . PHE A 1 175 ? -2.388 -6.687 -43.647 1.00 12.31 181 PHE A O 1
ATOM 2905 N N . ASN A 1 176 ? -2.354 -8.004 -45.468 1.00 13.02 182 ASN A N 1
ATOM 2906 C CA . ASN A 1 176 ? -3.097 -9.073 -44.823 1.00 13.51 182 ASN A CA 1
ATOM 2907 C C . ASN A 1 176 ? -2.287 -9.684 -43.677 1.00 12.79 182 ASN A C 1
ATOM 2908 O O . ASN A 1 176 ? -2.842 -10.004 -42.622 1.00 13.29 182 ASN A O 1
ATOM 2919 N N . THR A 1 177 ? -0.980 -9.859 -43.871 1.00 12.84 183 THR A N 1
ATOM 2920 C CA A THR A 1 177 ? -0.136 -10.456 -42.846 0.58 14.08 183 THR A CA 1
ATOM 2921 C CA B THR A 1 177 ? -0.162 -10.477 -42.840 0.42 12.59 183 THR A CA 1
ATOM 2922 C C . THR A 1 177 ? -0.090 -9.550 -41.621 1.00 12.78 183 THR A C 1
ATOM 2923 O O . THR A 1 177 ? -0.170 -10.018 -40.482 1.00 13.59 183 THR A O 1
ATOM 2943 N N . LEU A 1 178 ? 0.041 -8.241 -41.856 1.00 11.49 184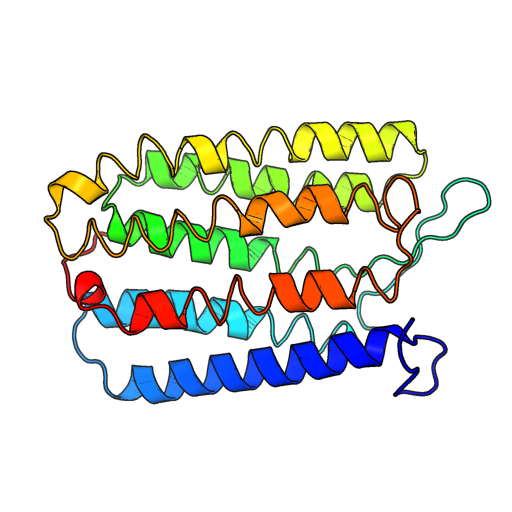 LEU A N 1
ATOM 2944 C CA . LEU A 1 178 ? 0.141 -7.301 -40.750 1.00 11.66 184 LEU A CA 1
ATOM 2945 C C . LEU A 1 178 ? -1.200 -7.159 -40.041 1.00 11.04 184 LEU A C 1
ATOM 2946 O O . LEU A 1 178 ? -1.237 -7.017 -38.821 1.00 11.50 184 LEU A O 1
ATOM 2962 N N . THR A 1 179 ? -2.302 -7.179 -40.791 1.00 11.33 185 THR A N 1
ATOM 2963 C CA . THR A 1 179 ? -3.627 -7.068 -40.201 1.00 12.14 185 THR A CA 1
ATOM 2964 C C . THR A 1 179 ? -3.941 -8.298 -39.353 1.00 11.86 185 THR A C 1
ATOM 2965 O O . THR A 1 179 ? -4.559 -8.175 -38.291 1.00 13.04 185 THR A O 1
ATOM 2976 N N . ALA A 1 180 ? -3.493 -9.476 -39.792 1.00 11.75 186 ALA A N 1
ATOM 2977 C CA . ALA A 1 180 ? -3.659 -10.682 -38.998 1.00 12.07 186 ALA A CA 1
ATOM 2978 C C . ALA A 1 180 ? -2.977 -10.526 -37.636 1.00 11.85 186 ALA A C 1
ATOM 2979 O O . ALA A 1 180 ? -3.528 -10.924 -36.606 1.00 12.38 186 ALA A O 1
ATOM 2986 N N . LEU A 1 181 ? -1.769 -9.968 -37.636 1.00 11.28 187 LEU A N 1
ATOM 2987 C CA A LEU A 1 181 ? -1.053 -9.720 -36.400 0.54 11.47 187 LEU A CA 1
ATOM 2988 C CA B LEU A 1 181 ? -1.042 -9.708 -36.402 0.46 11.50 187 LEU A CA 1
ATOM 2989 C C . LEU A 1 181 ? -1.829 -8.723 -35.540 1.00 11.05 187 LEU A C 1
ATOM 2990 O O . LEU A 1 181 ? -2.033 -8.953 -34.343 1.00 11.74 187 LEU A O 1
ATOM 3020 N N . VAL A 1 182 ? -2.256 -7.611 -36.139 1.00 10.72 188 VAL A N 1
ATOM 3021 C CA . VAL A 1 182 ? -2.914 -6.546 -35.403 1.00 11.06 188 VAL A CA 1
ATOM 3022 C C . VAL A 1 182 ? -4.217 -7.026 -34.772 1.00 10.38 188 VAL A C 1
ATOM 3023 O O . VAL A 1 182 ? -4.481 -6.702 -33.608 1.00 10.88 188 VAL A O 1
ATOM 3036 N N . LEU A 1 183 ? 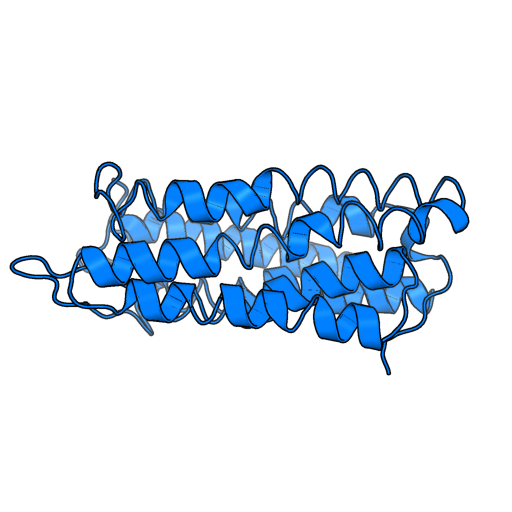-5.063 -7.753 -35.509 1.00 10.74 189 LEU A N 1
ATOM 3037 C CA A LEU A 1 183 ? -6.368 -8.102 -34.966 0.50 11.27 189 LEU A CA 1
ATOM 3038 C CA B LEU A 1 183 ? -6.365 -8.110 -34.971 0.50 11.19 189 LEU A CA 1
ATOM 3039 C C . LEU A 1 183 ? -6.192 -8.921 -33.691 1.00 11.43 189 LEU A C 1
ATOM 3040 O O . LEU A 1 183 ? -6.955 -8.752 -32.746 1.00 13.30 189 LEU A O 1
ATOM 3069 N N . VAL A 1 184 ? -5.180 -9.793 -33.659 1.00 10.31 190 VAL A N 1
ATOM 3070 C CA . VAL A 1 184 ? -4.948 -10.620 -32.489 1.00 10.69 190 VAL A CA 1
ATOM 3071 C C . VAL A 1 184 ? -4.217 -9.839 -31.397 1.00 10.48 190 VAL A C 1
ATOM 3072 O O . VAL A 1 184 ? -4.661 -9.816 -30.241 1.00 11.35 190 VAL A O 1
ATOM 3085 N N . LEU A 1 185 ? -3.080 -9.231 -31.748 1.00 10.70 191 LEU A N 1
ATOM 3086 C CA . LEU A 1 185 ? -2.233 -8.592 -30.750 1.00 11.59 191 LEU A CA 1
ATOM 3087 C C . LEU A 1 185 ? -2.939 -7.407 -30.094 1.00 10.66 191 LEU A C 1
ATOM 3088 O O . LEU A 1 185 ? -2.855 -7.236 -28.876 1.00 11.52 191 LEU A O 1
ATOM 3104 N N . TRP A 1 186 ? -3.644 -6.586 -30.867 1.00 10.09 192 TRP A N 1
ATOM 3105 C CA . TRP A 1 186 ? -4.292 -5.437 -30.268 1.00 10.21 192 TRP A CA 1
ATOM 3106 C C . TRP A 1 186 ? -5.393 -5.889 -29.314 1.00 10.34 192 TRP A C 1
ATOM 3107 O O . TRP A 1 186 ? -5.579 -5.288 -28.251 1.00 10.81 192 TRP A O 1
ATOM 3128 N N . THR A 1 187 ? -6.112 -6.955 -29.665 1.00 10.49 193 THR A N 1
ATOM 3129 C CA . THR A 1 187 ? -7.200 -7.433 -28.820 1.00 10.62 193 THR A CA 1
ATOM 3130 C C . THR A 1 187 ? -6.675 -7.934 -27.471 1.00 10.60 193 THR A C 1
ATOM 3131 O O . THR A 1 187 ? -7.390 -7.874 -26.465 1.00 11.16 193 THR A O 1
ATOM 3142 N N . ALA A 1 188 ? -5.418 -8.373 -27.434 1.00 10.52 194 ALA A N 1
ATOM 3143 C CA . ALA A 1 188 ? -4.814 -8.799 -26.180 1.00 11.29 194 ALA A CA 1
ATOM 3144 C C . ALA A 1 188 ? -4.740 -7.657 -25.168 1.00 11.35 194 ALA A C 1
ATOM 3145 O O . ALA A 1 188 ? -4.730 -7.922 -23.968 1.00 11.84 194 ALA A O 1
ATOM 3152 N N . TYR A 1 189 ? -4.652 -6.399 -25.624 1.00 10.70 195 TYR A N 1
ATOM 3153 C CA . TYR A 1 189 ? -4.471 -5.280 -24.707 1.00 10.92 195 TYR A CA 1
ATOM 3154 C C . TYR A 1 189 ? -5.673 -5.125 -23.771 1.00 11.09 195 TYR A C 1
ATOM 3155 O O . TYR A 1 189 ? -5.490 -5.083 -22.549 1.00 11.35 195 TYR A O 1
ATOM 3173 N N . PRO A 1 190 ? -6.922 -4.984 -24.257 1.00 10.93 196 PRO A N 1
ATOM 3174 C CA . PRO A 1 190 ? -8.046 -4.889 -23.330 1.00 11.40 196 PRO A CA 1
ATOM 3175 C C . PRO A 1 190 ? -8.203 -6.122 -22.446 1.00 12.26 196 PRO A C 1
ATOM 3176 O O . PRO A 1 190 ? -8.628 -6.003 -21.291 1.00 12.94 196 PRO A O 1
ATOM 3187 N N . ILE A 1 191 ? -7.865 -7.306 -22.966 1.00 11.48 197 ILE A N 1
ATOM 3188 C CA . ILE A 1 191 ? -7.946 -8.508 -22.149 1.00 12.34 197 ILE A CA 1
ATOM 3189 C C . ILE A 1 191 ? -7.001 -8.376 -20.956 1.00 11.95 197 ILE A C 1
ATOM 3190 O O . ILE A 1 191 ? -7.389 -8.589 -19.804 1.00 12.96 197 ILE A O 1
ATOM 3206 N N . LEU A 1 192 ? -5.749 -8.023 -21.217 1.00 11.73 198 LEU A N 1
ATOM 3207 C CA . LEU A 1 192 ? -4.782 -7.887 -20.139 1.00 12.36 198 LEU A CA 1
ATOM 3208 C C . LEU A 1 192 ? -5.215 -6.808 -19.151 1.00 12.27 198 LEU A C 1
ATOM 3209 O O . LEU A 1 192 ? -5.073 -6.977 -17.933 1.00 13.29 198 LEU A O 1
ATOM 3225 N N . TRP A 1 193 ? -5.712 -5.677 -19.654 1.00 11.34 199 TRP A N 1
ATOM 3226 C CA . TRP A 1 193 ? -6.067 -4.576 -18.778 1.00 12.21 199 TRP A CA 1
ATOM 3227 C C . TRP A 1 193 ? -7.152 -5.005 -17.801 1.00 12.96 199 TRP A C 1
ATOM 3228 O O . TRP A 1 193 ? -7.075 -4.684 -16.615 1.00 13.85 199 TRP A O 1
ATOM 3249 N N . ILE A 1 194 ? -8.169 -5.720 -18.288 1.00 13.75 200 ILE A N 1
ATOM 3250 C CA A ILE A 1 194 ? -9.314 -6.011 -17.436 0.61 15.25 200 ILE A CA 1
ATOM 3251 C CA B ILE A 1 194 ? -9.322 -6.024 -17.447 0.39 14.99 200 ILE A CA 1
ATOM 3252 C C . ILE A 1 194 ? -9.001 -7.165 -16.481 1.00 15.36 200 ILE A C 1
ATOM 3253 O O . ILE A 1 194 ? -9.627 -7.271 -15.425 1.00 15.73 200 ILE A O 1
ATOM 3283 N N . ILE A 1 195 ? -8.046 -8.039 -16.816 1.00 15.15 201 ILE A N 1
ATOM 3284 C CA . ILE A 1 195 ? -7.705 -9.101 -15.869 1.00 15.52 201 ILE A CA 1
ATOM 3285 C C . ILE A 1 195 ? -6.632 -8.628 -14.890 1.00 15.98 201 ILE A C 1
ATOM 3286 O O . ILE A 1 195 ? -6.411 -9.268 -13.861 1.00 17.29 201 ILE A O 1
ATOM 3302 N N . GLY A 1 196 ? -5.982 -7.508 -15.213 1.00 15.43 202 GLY A N 1
ATOM 3303 C CA . GLY A 1 196 ? -4.845 -7.010 -14.462 1.00 15.70 202 GLY A CA 1
ATOM 3304 C C . GLY A 1 196 ? -5.247 -5.992 -13.400 1.00 15.17 202 GLY A C 1
ATOM 3305 O O . GLY A 1 196 ? -6.405 -5.932 -12.976 1.00 15.92 202 GLY A O 1
ATOM 3309 N N . THR A 1 197 ? -4.271 -5.164 -13.021 1.00 16.54 203 THR A N 1
ATOM 3310 C CA . THR A 1 197 ? -4.402 -4.301 -11.858 1.00 16.47 203 THR A CA 1
ATOM 3311 C C . THR A 1 197 ? -5.541 -3.292 -12.011 1.00 16.91 203 THR A C 1
ATOM 3312 O O . THR A 1 197 ? -6.142 -2.887 -11.019 0.94 17.42 203 THR A O 1
ATOM 3323 N N . GLU A 1 198 ? -5.826 -2.874 -13.247 1.00 17.37 204 GLU A N 1
ATOM 3324 C CA . GLU A 1 198 ? -6.803 -1.828 -13.504 1.00 16.77 204 GLU A CA 1
ATOM 3325 C C . GLU A 1 198 ? -8.235 -2.350 -13.402 1.00 17.58 204 GLU A C 1
ATOM 3326 O O . GLU A 1 198 ? -9.171 -1.572 -13.201 1.00 20.84 204 GLU A O 1
ATOM 3338 N N . GLY A 1 199 ? -8.408 -3.662 -13.578 1.00 17.97 205 GLY A N 1
ATOM 3339 C CA . GLY A 1 199 ? -9.735 -4.242 -13.670 1.00 20.08 205 GLY A CA 1
ATOM 3340 C C . GLY A 1 199 ? -9.994 -5.198 -12.513 1.00 21.29 205 GLY A C 1
ATOM 3341 O O . GLY A 1 199 ? -10.097 -4.779 -11.364 1.00 24.41 205 GLY A O 1
ATOM 3345 N N . ALA A 1 200 ? -10.065 -6.490 -12.827 1.00 21.46 206 ALA A N 1
ATOM 3346 C CA . ALA A 1 200 ? -10.441 -7.493 -11.847 1.00 21.64 206 ALA A CA 1
ATOM 3347 C C . ALA A 1 200 ? -9.314 -7.757 -10.850 1.00 21.35 206 ALA A C 1
ATOM 3348 O O . ALA A 1 200 ? -9.578 -8.285 -9.772 0.75 22.66 206 ALA A O 1
ATOM 3355 N N . GLY A 1 201 ? -8.068 -7.421 -11.202 1.00 20.41 207 GLY A N 1
ATOM 3356 C CA . GLY A 1 201 ? -6.941 -7.568 -10.293 1.00 20.21 207 GLY A CA 1
ATOM 3357 C C . GLY A 1 201 ? -6.516 -9.020 -10.069 1.00 20.60 207 GLY A C 1
ATOM 3358 O O . GLY A 1 201 ? -6.010 -9.357 -8.999 1.00 23.78 207 GLY A O 1
ATOM 3362 N N . VAL A 1 202 ? -6.713 -9.873 -11.079 1.00 18.80 208 VAL A N 1
ATOM 3363 C CA . VAL A 1 202 ? -6.300 -11.263 -11.005 1.00 18.27 208 VAL A CA 1
ATOM 3364 C C . VAL A 1 202 ? -4.792 -11.346 -11.220 1.00 19.54 208 VAL A C 1
ATOM 3365 O O . VAL A 1 202 ? -4.089 -12.038 -10.482 1.00 23.31 208 VAL A O 1
ATOM 3378 N N . VAL A 1 203 ? -4.327 -10.656 -12.272 1.00 19.79 209 VAL A N 1
ATOM 3379 C CA . VAL A 1 203 ? -2.924 -10.532 -12.621 1.00 20.87 209 VAL A CA 1
ATOM 3380 C C . VAL A 1 203 ? -2.376 -9.284 -11.919 1.00 20.04 209 VAL A C 1
ATOM 3381 O O . VAL A 1 203 ? -2.994 -8.230 -11.993 1.00 21.78 209 VAL A O 1
ATOM 3394 N N . GLY A 1 204 ? -1.224 -9.405 -11.237 1.00 17.24 210 GLY A N 1
ATOM 3395 C CA . GLY A 1 204 ? -0.592 -8.269 -10.582 1.00 16.90 210 GLY A CA 1
ATOM 3396 C C . GLY A 1 204 ? 0.253 -7.421 -11.532 1.00 14.53 210 GLY A C 1
ATOM 3397 O O . GLY A 1 204 ? 0.402 -7.743 -12.721 1.00 15.00 210 GLY A O 1
ATOM 3401 N N . LEU A 1 205 ? 0.842 -6.355 -10.978 1.00 15.04 211 LEU A N 1
ATOM 3402 C CA . LEU A 1 205 ? 1.538 -5.344 -11.763 1.00 13.89 211 LEU A CA 1
ATOM 3403 C C . LEU A 1 205 ? 2.769 -5.913 -12.454 1.00 12.95 211 LEU A C 1
ATOM 3404 O O . LEU A 1 205 ? 3.125 -5.471 -13.542 1.00 13.38 211 LEU A O 1
ATOM 3420 N N . GLY A 1 206 ? 3.424 -6.894 -11.836 1.00 13.81 212 GLY A N 1
ATOM 3421 C CA . GLY A 1 206 ? 4.635 -7.469 -12.397 1.00 13.94 212 GLY A CA 1
ATOM 3422 C C . GLY A 1 206 ? 4.353 -8.258 -13.677 1.00 13.19 212 GLY A C 1
ATOM 3423 O O . GLY A 1 206 ? 4.910 -7.967 -14.735 1.00 12.83 212 GLY A O 1
ATOM 3427 N N . ILE A 1 207 ? 3.475 -9.263 -13.579 1.00 13.03 213 ILE A N 1
ATOM 3428 C CA . ILE A 1 207 ? 3.097 -10.057 -14.739 1.00 13.50 213 ILE A CA 1
ATOM 3429 C C . ILE A 1 207 ? 2.442 -9.156 -15.783 1.00 12.69 213 ILE A C 1
ATOM 3430 O O . ILE A 1 207 ? 2.695 -9.295 -16.980 1.00 13.05 213 ILE A O 1
ATOM 3446 N N . GLU A 1 208 ? 1.626 -8.197 -15.350 1.00 12.82 214 GLU A N 1
ATOM 3447 C CA A GLU A 1 208 ? 0.969 -7.320 -16.301 0.50 12.83 214 GLU A CA 1
ATOM 3448 C CA B GLU A 1 208 ? 0.964 -7.306 -16.292 0.50 13.31 214 GLU A CA 1
ATOM 3449 C C . GLU A 1 208 ? 1.986 -6.481 -17.074 1.00 12.11 214 GLU A C 1
ATOM 3450 O O . GLU A 1 208 ? 1.862 -6.296 -18.295 1.00 12.15 214 GLU A O 1
ATOM 3472 N N . THR A 1 209 ? 2.995 -5.955 -16.385 1.00 11.39 215 THR A N 1
ATOM 3473 C CA . THR A 1 209 ? 3.976 -5.116 -17.052 1.00 11.33 215 THR A CA 1
ATOM 3474 C C . THR A 1 209 ? 4.813 -5.965 -18.012 1.00 10.74 215 THR A C 1
ATOM 3475 O O . THR A 1 209 ? 5.146 -5.524 -19.121 1.00 11.33 215 THR A O 1
ATOM 3486 N N . LEU A 1 210 ? 5.167 -7.180 -17.587 1.00 11.17 216 LEU A N 1
ATOM 3487 C CA . LEU A 1 210 ? 5.856 -8.121 -18.464 1.00 11.18 216 LEU A CA 1
ATOM 3488 C C . LEU A 1 210 ? 5.052 -8.337 -19.744 1.00 10.88 216 LEU A C 1
ATOM 3489 O O . LEU A 1 210 ? 5.597 -8.249 -20.849 1.00 11.57 216 LEU A O 1
ATOM 3505 N N . LEU A 1 211 ? 3.756 -8.622 -19.596 1.00 10.66 217 LEU A N 1
ATOM 3506 C CA . LEU A 1 211 ? 2.975 -8.988 -20.770 1.00 11.32 217 LEU A CA 1
ATOM 3507 C C . LEU A 1 211 ? 2.708 -7.770 -21.652 1.00 10.37 217 LEU A C 1
ATOM 3508 O O . LEU A 1 211 ? 2.756 -7.893 -22.880 1.00 11.32 217 LEU A O 1
ATOM 3524 N N . PHE A 1 212 ? 2.491 -6.578 -21.086 1.00 10.76 218 PHE A N 1
ATOM 3525 C CA . PHE A 1 212 ? 2.389 -5.393 -21.929 1.00 10.49 218 PHE A CA 1
ATOM 3526 C C . PHE A 1 212 ? 3.700 -5.130 -22.663 1.00 10.81 218 PHE A C 1
ATOM 3527 O O . PHE A 1 212 ? 3.681 -4.652 -23.794 1.00 11.33 218 PHE A O 1
ATOM 3544 N N . MET A 1 213 ? 4.843 -5.429 -22.042 1.00 10.44 219 MET A N 1
ATOM 3545 C CA . MET A 1 213 ? 6.123 -5.235 -22.702 1.00 10.65 219 MET A CA 1
ATOM 3546 C C . MET A 1 213 ? 6.252 -6.196 -23.887 1.00 10.64 219 MET A C 1
ATOM 3547 O O . MET A 1 213 ? 6.701 -5.797 -24.961 1.00 11.17 219 MET A O 1
ATOM 3561 N N . VAL A 1 214 ? 5.843 -7.454 -23.714 1.00 10.87 220 VAL A N 1
ATOM 3562 C CA . VAL A 1 214 ? 5.912 -8.395 -24.821 1.00 10.70 220 VAL A CA 1
ATOM 3563 C C . VAL A 1 214 ? 4.987 -7.931 -25.943 1.00 10.31 220 VAL A C 1
ATOM 3564 O O . VAL A 1 214 ? 5.354 -7.962 -27.131 1.00 10.92 220 VAL A O 1
ATOM 3577 N N . LEU A 1 215 ? 3.761 -7.549 -25.587 1.00 9.99 221 LEU A N 1
ATOM 3578 C CA . LEU A 1 215 ? 2.812 -7.093 -26.599 1.00 10.87 221 LEU A CA 1
ATOM 3579 C C . LEU A 1 215 ? 3.362 -5.871 -27.329 1.00 10.38 221 LEU A C 1
ATOM 3580 O O . LEU A 1 215 ? 3.326 -5.804 -28.559 1.00 11.31 221 LEU A O 1
ATOM 3596 N N . ASP A 1 216 ? 3.897 -4.911 -26.576 1.00 10.79 222 ASP A N 1
ATOM 3597 C 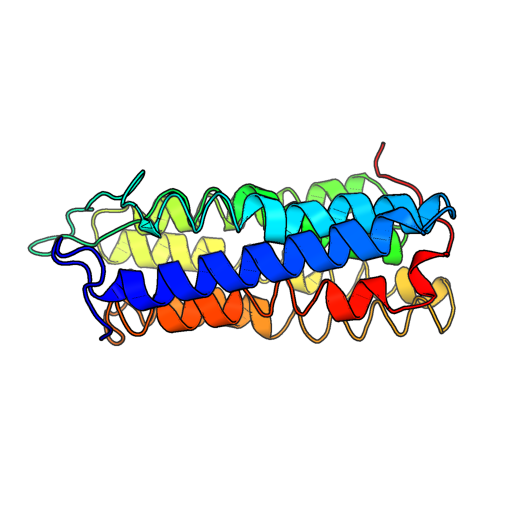CA . ASP A 1 216 ? 4.413 -3.686 -27.157 1.00 10.12 222 ASP A CA 1
ATOM 3598 C C . ASP A 1 216 ? 5.587 -3.977 -28.089 1.00 10.87 222 ASP A C 1
ATOM 3599 O O . ASP A 1 216 ? 5.646 -3.445 -29.207 1.00 11.61 222 ASP A O 1
ATOM 3608 N N . VAL A 1 217 ? 6.530 -4.828 -27.670 1.00 11.25 223 VAL A N 1
ATOM 3609 C CA A VAL A 1 217 ? 7.679 -5.110 -28.518 0.84 11.96 223 VAL A CA 1
ATOM 3610 C CA B VAL A 1 217 ? 7.677 -5.089 -28.530 0.16 11.56 223 VAL A CA 1
ATOM 3611 C C . VAL A 1 217 ? 7.211 -5.825 -29.790 1.00 11.38 223 VAL A C 1
ATOM 3612 O O . VAL A 1 217 ? 7.689 -5.537 -30.898 1.00 11.92 223 VAL A O 1
ATOM 3636 N N . THR A 1 218 ? 6.257 -6.757 -29.652 1.00 11.46 224 THR A N 1
ATOM 3637 C CA . THR A 1 218 ? 5.775 -7.507 -30.804 1.00 12.95 224 THR A CA 1
ATOM 3638 C C . THR A 1 218 ? 5.027 -6.598 -31.777 1.00 13.00 224 THR A C 1
ATOM 3639 O O . THR A 1 218 ? 5.221 -6.654 -33.001 1.00 13.87 224 THR A O 1
ATOM 3650 N N . ALA A 1 219 ? 4.174 -5.747 -31.214 1.00 13.96 225 ALA A N 1
ATOM 3651 C CA . ALA A 1 219 ? 3.276 -4.936 -32.008 1.00 14.84 225 ALA A CA 1
ATOM 3652 C C . ALA A 1 219 ? 4.008 -3.768 -32.657 1.00 13.86 225 ALA A C 1
ATOM 3653 O O . ALA A 1 219 ? 3.449 -3.126 -33.550 0.90 13.96 225 ALA A O 1
ATOM 3660 N N A LYS A 1 220 ? 5.228 -3.488 -32.193 0.75 13.37 226 LYS A N 1
ATOM 3661 N N B LYS A 1 220 ? 5.265 -3.512 -32.259 0.25 12.30 226 LYS A N 1
ATOM 3662 C CA A LYS A 1 220 ? 6.007 -2.377 -32.705 0.75 13.88 226 LYS A CA 1
ATOM 3663 C CA B LYS A 1 220 ? 6.014 -2.362 -32.747 0.25 12.19 226 LYS A CA 1
ATOM 3664 C C A LYS A 1 220 ? 7.199 -2.907 -33.493 0.75 13.24 226 LYS A C 1
ATOM 3665 C C B LYS A 1 220 ? 7.269 -2.805 -33.500 0.25 11.97 226 LYS A C 1
ATOM 3666 O O A LYS A 1 220 ? 7.239 -2.776 -34.715 0.70 14.81 226 LYS A O 1
ATOM 3667 O O B LYS A 1 220 ? 7.442 -2.485 -34.685 0.30 12.17 226 LYS A O 1
ATOM 3700 N N . VAL A 1 221 ? 8.171 -3.512 -32.803 0.92 11.78 227 VAL A N 1
ATOM 3701 C CA . VAL A 1 221 ? 9.360 -4.024 -33.471 1.00 11.91 227 VAL A CA 1
ATOM 3702 C C . VAL A 1 221 ? 8.987 -5.189 -34.392 1.00 11.99 227 VAL A C 1
ATOM 3703 O O . VAL A 1 221 ? 9.458 -5.266 -35.532 1.00 13.12 227 VAL A O 1
ATOM 3716 N N . GLY A 1 222 ? 8.140 -6.109 -33.931 1.00 11.98 228 GLY A N 1
ATOM 3717 C CA . GLY A 1 222 ? 7.744 -7.245 -34.752 1.00 12.53 228 GLY A CA 1
ATOM 3718 C C . GLY A 1 222 ? 7.003 -6.799 -36.008 1.00 11.59 228 GLY A C 1
ATOM 3719 O O . GLY A 1 222 ? 7.349 -7.176 -37.130 1.00 12.17 228 GLY A O 1
ATOM 3723 N N A PHE A 1 223 ? 5.959 -5.993 -35.805 0.50 11.52 229 PHE A N 1
ATOM 3724 N N B PHE A 1 223 ? 5.986 -5.957 -35.811 0.50 11.48 229 PHE A N 1
ATOM 3725 C CA A PHE A 1 223 ? 5.217 -5.403 -36.905 0.50 11.18 229 PHE A CA 1
ATOM 3726 C CA B PHE A 1 223 ? 5.210 -5.416 -36.915 0.50 11.17 229 PHE A CA 1
ATOM 3727 C C A PHE A 1 223 ? 6.182 -4.735 -37.880 0.50 11.10 229 PHE A C 1
ATOM 3728 C C B PHE A 1 223 ? 6.123 -4.672 -37.887 0.50 11.03 229 PHE A C 1
ATOM 3729 O O A PHE A 1 223 ? 6.159 -5.001 -39.086 0.50 10.57 229 PHE A O 1
ATOM 3730 O O B PHE A 1 223 ? 5.995 -4.811 -39.108 0.50 10.40 229 PHE A O 1
ATOM 3763 N N . GLY A 1 224 ? 7.038 -3.859 -37.344 1.00 11.29 230 GLY A N 1
ATOM 3764 C CA . GLY A 1 224 ? 7.937 -3.088 -38.189 1.00 11.97 230 GLY A CA 1
ATOM 3765 C C . GLY A 1 224 ? 8.871 -3.973 -39.000 1.00 12.76 230 GLY A C 1
ATOM 3766 O O . GLY A 1 224 ? 9.136 -3.709 -40.175 1.00 13.62 230 GLY A O 1
ATOM 3770 N N . PHE A 1 225 ? 9.376 -5.032 -38.381 0.91 11.72 231 PHE A N 1
ATOM 3771 C CA . PHE A 1 225 ? 10.273 -5.933 -39.077 0.91 13.64 231 PHE A CA 1
ATOM 3772 C C . PHE A 1 225 ? 9.572 -6.564 -40.285 0.91 13.03 231 PHE A C 1
ATOM 3773 O O . PHE A 1 225 ? 10.139 -6.638 -41.384 0.91 14.65 231 PHE A O 1
ATOM 3790 N N . ILE A 1 226 ? 8.336 -7.032 -40.066 1.00 12.59 232 ILE A N 1
ATOM 3791 C CA . ILE A 1 226 ? 7.540 -7.682 -41.097 1.00 13.20 232 ILE A CA 1
ATOM 3792 C C . ILE A 1 226 ? 7.248 -6.694 -42.233 1.00 13.63 232 ILE A C 1
ATOM 3793 O O . ILE A 1 226 ? 7.389 -7.015 -43.420 1.00 16.16 232 ILE A O 1
ATOM 3809 N N . LEU A 1 227 ? 6.854 -5.464 -41.880 1.00 11.99 233 LEU A N 1
ATOM 3810 C CA . LEU A 1 227 ? 6.530 -4.466 -42.884 1.00 11.64 233 LEU A CA 1
ATOM 3811 C C . LEU A 1 227 ? 7.754 -4.101 -43.713 1.00 12.35 233 LEU A C 1
ATOM 3812 O O . LEU A 1 227 ? 7.682 -4.069 -44.952 1.00 13.89 233 LEU A O 1
ATOM 3828 N N . LEU A 1 228 ? 8.864 -3.769 -43.047 1.00 12.93 234 LEU A N 1
ATOM 3829 C CA . LEU A 1 228 ? 9.963 -3.089 -43.719 1.00 15.19 234 LEU A CA 1
ATOM 3830 C C . LEU A 1 228 ? 10.777 -4.048 -44.576 1.00 16.99 234 LEU A C 1
ATOM 3831 O O . LEU A 1 228 ? 11.529 -3.598 -45.434 1.00 21.22 234 LEU A O 1
ATOM 3847 N N . ARG A 1 229 ? 10.598 -5.356 -44.383 1.00 15.86 235 ARG A N 1
ATOM 3848 C CA . ARG A 1 229 ? 11.286 -6.324 -45.220 1.00 18.57 235 ARG A CA 1
ATOM 3849 C C . ARG A 1 229 ? 10.488 -6.638 -46.491 1.00 17.76 235 ARG A C 1
ATOM 3850 O O . ARG A 1 229 ? 10.987 -7.368 -47.346 1.00 20.78 235 ARG A O 1
ATOM 3871 N N . SER A 1 230 ? 9.271 -6.092 -46.622 1.00 15.70 236 SER A N 1
ATOM 3872 C CA A SER A 1 230 ? 8.390 -6.415 -47.737 0.56 15.69 236 SER A CA 1
ATOM 3873 C CA B SER A 1 230 ? 8.373 -6.398 -47.726 0.44 16.08 236 SER A CA 1
ATOM 3874 C C . SER A 1 230 ? 8.653 -5.501 -48.930 1.00 15.01 236 SER A C 1
ATOM 3875 O O . SER A 1 230 ? 8.888 -4.307 -48.788 1.00 17.12 236 SER A O 1
ATOM 3889 N N . ARG A 1 231 ? 8.531 -6.069 -50.126 1.00 15.07 237 ARG A N 1
ATOM 3890 C CA . ARG A 1 231 ? 8.605 -5.281 -51.339 1.00 15.65 237 ARG A CA 1
ATOM 3891 C C . ARG A 1 231 ? 7.412 -4.330 -51.457 1.00 13.72 237 ARG A C 1
ATOM 3892 O O . ARG A 1 231 ? 7.488 -3.375 -52.225 1.00 13.93 237 ARG A O 1
ATOM 3906 N N . ALA A 1 232 ? 6.330 -4.548 -50.694 1.00 14.15 238 ALA A N 1
ATOM 3907 C CA . ALA A 1 232 ? 5.157 -3.683 -50.741 1.00 14.11 238 ALA A CA 1
ATOM 3908 C C . ALA A 1 232 ? 5.488 -2.221 -50.440 1.00 12.18 238 ALA A C 1
ATOM 3909 O O . ALA A 1 232 ? 4.784 -1.333 -50.914 1.00 13.21 238 ALA A O 1
ATOM 3916 N N . ILE A 1 233 ? 6.531 -1.968 -49.637 1.00 11.77 239 ILE A N 1
ATOM 3917 C CA . ILE A 1 233 ? 6.847 -0.604 -49.241 1.00 11.93 239 ILE A CA 1
ATOM 3918 C C . ILE A 1 233 ? 7.417 0.215 -50.394 1.00 11.59 239 ILE A C 1
AT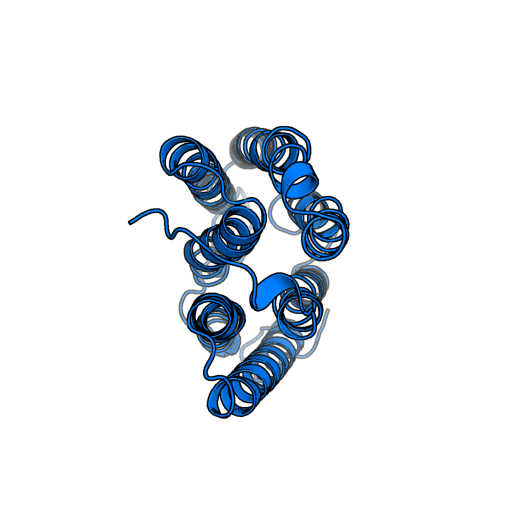OM 3919 O O . ILE A 1 233 ? 7.514 1.430 -50.270 1.00 12.24 239 ILE A O 1
ATOM 3935 N N . LEU A 1 234 ? 7.769 -0.432 -51.516 1.00 12.20 240 LEU A N 1
ATOM 3936 C CA . LEU A 1 234 ? 8.211 0.280 -52.707 1.00 12.07 240 LEU A CA 1
ATOM 3937 C C . LEU A 1 234 ? 7.032 0.788 -53.532 1.00 11.96 240 LEU A C 1
ATOM 3938 O O . LEU A 1 234 ? 7.223 1.598 -54.444 1.00 12.65 240 LEU A O 1
ATOM 3954 N N . GLY A 1 235 ? 5.838 0.241 -53.307 1.00 12.83 241 GLY A N 1
ATOM 3955 C CA . GLY A 1 235 ? 4.647 0.640 -54.033 1.00 13.26 241 GLY A CA 1
ATOM 3956 C C . GLY A 1 235 ? 4.245 2.084 -53.765 1.00 13.65 241 GLY A C 1
ATOM 3957 O O . GLY A 1 235 ? 4.465 2.610 -52.673 1.00 13.70 241 GLY A O 1
ATOM 3961 N N . ASP A 1 236 ? 3.593 2.698 -54.753 1.00 14.26 242 ASP A N 1
ATOM 3962 C CA . ASP A 1 236 ? 3.167 4.077 -54.622 1.00 14.38 242 ASP A CA 1
ATOM 3963 C C . ASP A 1 236 ? 2.320 4.260 -53.363 1.00 15.04 242 ASP A C 1
ATOM 3964 O O . ASP A 1 236 ? 1.520 3.402 -53.012 1.00 17.44 242 ASP A O 1
ATOM 3973 N N . THR A 1 237 ? 2.514 5.420 -52.736 1.00 15.53 243 THR A N 1
ATOM 3974 C CA . THR A 1 237 ? 1.732 5.857 -51.599 1.00 17.03 243 THR A CA 1
ATOM 3975 C C . THR A 1 237 ? 1.166 7.245 -51.882 1.00 17.47 243 THR A C 1
ATOM 3976 O O . THR A 1 237 ? 1.643 7.982 -52.747 1.00 19.62 243 THR A O 1
ATOM 3987 N N . GLU A 1 238 ? 0.108 7.551 -51.128 1.00 17.74 244 GLU A N 1
ATOM 3988 C CA . GLU A 1 238 ? -0.467 8.878 -51.027 1.00 20.32 244 GLU A CA 1
ATOM 3989 C C . GLU A 1 238 ? -0.654 9.180 -49.547 1.00 21.29 244 GLU A C 1
ATOM 3990 O O . GLU A 1 238 ? -1.593 8.685 -48.928 0.60 22.96 244 GLU A O 1
ATOM 3996 N N . ALA A 1 239 ? 0.266 9.954 -48.978 0.63 21.89 245 ALA A N 1
ATOM 3997 C CA . ALA A 1 239 ? 0.101 10.403 -47.604 0.63 21.53 245 ALA A CA 1
ATOM 3998 C C . ALA A 1 239 ? -1.235 11.138 -47.470 0.63 19.73 245 ALA A C 1
ATOM 3999 O O . ALA A 1 239 ? -1.707 11.740 -48.431 0.63 19.19 245 ALA A O 1
ATOM 4006 N N . PRO A 1 240 ? -1.897 11.119 -46.288 0.62 18.61 246 PRO A N 1
ATOM 4007 C CA . PRO A 1 240 ? -3.137 11.875 -46.097 0.62 18.09 246 PRO A CA 1
ATOM 4008 C C . PRO A 1 240 ? -3.005 13.359 -46.432 0.62 19.76 246 PRO A C 1
ATOM 4009 O O . PRO A 1 240 ? -3.972 13.983 -46.869 0.62 21.83 246 PRO A O 1
ATOM 4020 N N . GLU A 1 241 ? -1.806 13.917 -46.232 0.61 22.51 247 GLU A N 1
ATOM 4021 C CA . GLU A 1 241 ? -1.506 15.261 -46.697 0.84 27.15 247 GLU A CA 1
ATOM 4022 C C . GLU A 1 241 ? -0.280 15.212 -47.620 0.87 31.21 247 GLU A C 1
ATOM 4023 O O . GLU A 1 241 ? 0.848 15.207 -47.075 1.00 33.78 247 GLU A O 1
#

Nearest PDB structures (foldseek):
  7zy3-assembly1_A  TM=1.003E+00  e=5.360E-33  Halorubrum sodomense
  1uaz-assembly1_B  TM=9.964E-01  e=1.793E-28  Halorubrum ezzemoulense
  1s51-assembly2_B  TM=9.891E-01  e=2.800E-22  Halobacterium salinarum
  1s53-assembly2_B  TM=9.893E-01  e=3.872E-22  Halobacterium salinarum
  1q5i-assembly2_B  TM=9.895E-01  e=5.608E-22  Halobacterium salinarum

Organism: Halorubrum sodomense (NCBI:txid35743)

InterPro domains:
  IPR001425 Archaeal/bacterial/fungal rhodopsins [PF01036] (19-238)
  IPR001425 Archaeal/bacterial/fungal rhodopsins [PR00251] (21-40)
  IPR001425 Archaeal/bac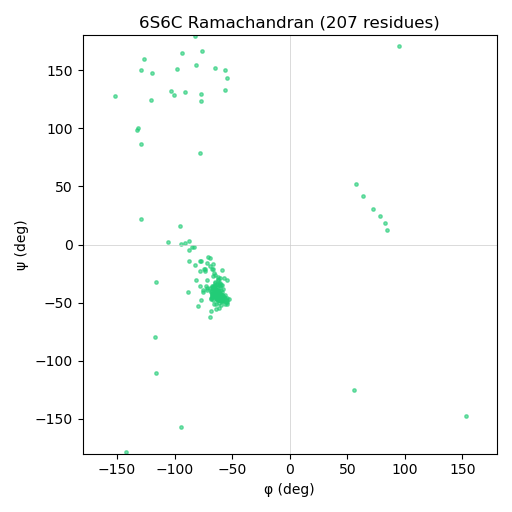terial/fungal rhodopsins [PR00251] (52-72)
  IPR001425 Archaeal/bacterial/fungal rhodopsins [PR00251] (90-111)
  IPR001425 Archaeal/bacterial/fungal rhodopsins [PR00251] (118-137)
  IPR001425 Archaeal/bacterial/fungal rhodopsins [PR00251] (143-164)
  IPR001425 Archaeal/bacterial/fungal rhodopsins [PR00251] (184-202)
  IPR001425 Archaeal/bacterial/fungal rhodopsins [PR00251] (216-234)
  IPR001425 Archaeal/bacterial/fungal rhodopsins [PTHR28286] (17-247)
  IPR001425 Archaeal/bacterial/fungal rhodopsins [SM01021] (19-252)
  IPR018229 Rhodopsin, retinal binding site [PS00327] (218-229)
  IPR018229 Rhodopsin, retinal binding site [PS00950] (92-104)

Radius of gyration: 18.2 Å; Cα contacts (8 Å, |Δi|>4): 402; chains: 1; bounding box: 38×26×56 Å